Protein AF-A0A6J3EZP1-F1 (afdb_monomer_lite)

Structure (mmCIF, N/CA/C/O backbone):
data_AF-A0A6J3EZP1-F1
#
_entry.id   AF-A0A6J3EZP1-F1
#
loop_
_atom_site.group_PDB
_atom_site.id
_atom_site.type_symbol
_atom_site.label_atom_id
_atom_site.label_alt_id
_atom_site.label_comp_id
_atom_site.label_asym_id
_atom_site.label_entity_id
_atom_site.label_seq_id
_atom_site.pdbx_PDB_ins_code
_atom_site.Cartn_x
_atom_site.Cartn_y
_atom_site.Cartn_z
_atom_site.occupancy
_atom_site.B_iso_or_equiv
_atom_site.auth_seq_id
_atom_site.auth_comp_id
_atom_site.auth_asym_id
_atom_site.auth_atom_id
_atom_site.pdbx_PDB_model_num
ATOM 1 N N . MET A 1 1 ? -5.451 -27.586 7.503 1.00 35.81 1 MET A N 1
ATOM 2 C CA . MET A 1 1 ? -5.671 -27.852 8.937 1.00 35.81 1 MET A CA 1
ATOM 3 C C . MET A 1 1 ? -4.490 -27.278 9.705 1.00 35.81 1 MET A C 1
ATOM 5 O O . MET A 1 1 ? -3.593 -28.011 10.080 1.00 35.81 1 MET A O 1
ATOM 9 N N . TRP A 1 2 ? -4.462 -25.951 9.829 1.00 25.02 2 TRP A N 1
ATOM 10 C CA . TRP A 1 2 ? -3.523 -25.211 10.665 1.00 25.02 2 TRP A CA 1
ATOM 11 C C . TRP A 1 2 ? -4.300 -24.035 11.256 1.00 25.02 2 TRP A C 1
ATOM 13 O O . TRP A 1 2 ? -4.733 -23.139 10.537 1.00 25.02 2 TRP A O 1
ATOM 23 N N . THR A 1 3 ? -4.537 -24.162 12.561 1.00 31.06 3 THR A N 1
ATOM 24 C CA . THR A 1 3 ? -4.605 -23.090 13.558 1.00 31.06 3 THR A CA 1
ATOM 25 C C . THR A 1 3 ? -5.665 -22.006 13.364 1.00 31.06 3 THR A C 1
ATOM 27 O O . THR A 1 3 ? -5.380 -20.871 12.991 1.00 31.06 3 THR A O 1
ATOM 30 N N . THR A 1 4 ? -6.878 -22.335 13.802 1.00 39.88 4 THR A N 1
ATOM 31 C CA . THR A 1 4 ? -7.820 -21.395 14.436 1.00 39.88 4 THR A CA 1
ATOM 32 C C . THR A 1 4 ? -7.265 -20.763 15.728 1.00 39.88 4 THR A C 1
ATOM 34 O O . THR A 1 4 ? -7.877 -19.849 16.268 1.00 39.88 4 THR A O 1
ATOM 37 N N . ASP A 1 5 ? -6.079 -21.184 16.180 1.00 36.97 5 ASP A N 1
ATOM 38 C CA . ASP A 1 5 ? -5.457 -20.800 17.456 1.00 36.97 5 ASP A CA 1
ATOM 39 C C . ASP A 1 5 ? -4.547 -19.557 17.376 1.00 36.97 5 ASP A C 1
ATOM 41 O O . ASP A 1 5 ? -3.872 -19.220 18.341 1.00 36.97 5 ASP A O 1
ATOM 45 N N . ILE A 1 6 ? -4.527 -18.838 16.246 1.00 41.53 6 ILE A N 1
ATOM 46 C CA . ILE A 1 6 ? -3.825 -17.538 16.119 1.00 41.53 6 ILE A CA 1
ATOM 47 C C . ILE A 1 6 ? -4.742 -16.363 16.535 1.00 41.53 6 ILE A C 1
ATOM 49 O O . ILE A 1 6 ? -4.337 -15.203 16.547 1.00 41.53 6 ILE A O 1
ATOM 53 N N . LEU A 1 7 ? -5.998 -16.641 16.905 1.00 37.94 7 LEU A N 1
ATOM 54 C CA . LEU A 1 7 ? -6.969 -15.612 17.292 1.00 37.94 7 LEU A CA 1
ATOM 55 C C . LEU A 1 7 ? -6.803 -15.071 18.718 1.00 37.94 7 LEU A C 1
ATOM 57 O O . LEU A 1 7 ? -7.386 -14.029 19.009 1.00 37.94 7 LEU A O 1
ATOM 61 N N . ASP A 1 8 ? -5.949 -15.676 19.544 1.00 37.97 8 ASP A N 1
ATOM 62 C CA . ASP A 1 8 ? -5.393 -15.015 20.729 1.00 37.97 8 ASP A CA 1
ATOM 63 C C . ASP A 1 8 ? -4.146 -14.227 20.312 1.00 37.97 8 ASP A C 1
ATOM 65 O O . ASP A 1 8 ? -3.002 -14.539 20.647 1.00 37.97 8 ASP A O 1
ATOM 69 N N . PHE A 1 9 ? -4.373 -13.166 19.534 1.00 46.38 9 PHE A N 1
ATOM 70 C CA . PHE A 1 9 ? -3.404 -12.084 19.431 1.00 46.38 9 PHE A CA 1
ATOM 71 C C . PHE A 1 9 ? -3.354 -11.426 20.811 1.00 46.38 9 PHE A C 1
ATOM 73 O O . PHE A 1 9 ? -4.102 -10.497 21.115 1.00 46.38 9 PHE A O 1
ATOM 80 N N . CYS A 1 10 ? -2.523 -11.995 21.680 1.00 39.91 10 CYS A N 1
ATOM 81 C CA . CYS A 1 10 ? -2.243 -11.505 23.013 1.00 39.91 10 CYS A CA 1
ATOM 82 C C . CYS A 1 10 ? -1.532 -10.159 22.837 1.00 39.91 10 CYS A C 1
ATOM 84 O O . CYS A 1 10 ? -0.308 -10.095 22.730 1.00 39.91 10 CYS A O 1
ATOM 86 N N . LEU A 1 11 ? -2.312 -9.081 22.704 1.00 48.72 11 LEU A N 1
ATOM 87 C CA . LEU A 1 11 ? -1.828 -7.717 22.857 1.00 48.72 11 LEU A CA 1
ATOM 88 C C . LEU A 1 11 ? -1.233 -7.652 24.260 1.00 48.72 11 LEU A C 1
ATOM 90 O O . LEU A 1 11 ? -1.944 -7.521 25.255 1.00 48.72 11 LEU A O 1
ATOM 94 N N . SER A 1 12 ? 0.080 -7.825 24.337 1.00 53.62 12 SER A N 1
ATOM 95 C CA . SER A 1 12 ? 0.863 -7.623 25.540 1.00 53.62 12 SER A CA 1
ATOM 96 C C . SER A 1 12 ? 0.636 -6.183 25.994 1.00 53.62 12 SER A C 1
ATOM 98 O O . SER A 1 12 ? 1.216 -5.274 25.416 1.00 53.62 12 SER A O 1
ATOM 100 N N . ALA A 1 13 ? -0.245 -6.003 26.980 1.00 72.00 13 ALA A N 1
ATOM 101 C CA . ALA A 1 13 ? -0.626 -4.737 27.604 1.00 72.00 13 ALA A CA 1
ATOM 102 C C . ALA A 1 13 ? -1.080 -3.624 26.631 1.00 72.00 13 ALA A C 1
ATOM 104 O O . ALA A 1 13 ? -0.290 -2.986 25.940 1.00 72.00 13 ALA A O 1
ATOM 105 N N . VAL A 1 14 ? -2.377 -3.311 26.649 1.00 82.94 14 VAL A N 1
ATOM 106 C CA . VAL A 1 14 ? -2.888 -2.073 26.044 1.00 82.94 14 VAL A CA 1
ATOM 107 C C . VAL A 1 14 ? -2.582 -0.914 26.993 1.00 82.94 14 VAL A C 1
ATOM 109 O O . VAL A 1 14 ? -3.006 -0.933 28.148 1.00 82.94 14 VAL A O 1
ATOM 112 N N . LEU A 1 15 ? -1.851 0.087 26.507 1.00 88.50 15 LEU A N 1
ATOM 113 C CA . LEU A 1 15 ? -1.584 1.334 27.224 1.00 88.50 15 LEU A CA 1
ATOM 114 C C . LEU A 1 15 ? -2.441 2.443 26.611 1.00 88.50 15 LEU A C 1
ATOM 116 O O . LEU A 1 15 ? -2.342 2.715 25.415 1.00 88.50 15 LEU A O 1
ATOM 120 N N . GLY A 1 16 ? -3.307 3.043 27.427 1.00 88.56 16 GLY A N 1
ATOM 121 C CA . GLY A 1 16 ? -4.119 4.195 27.040 1.00 88.56 16 GLY A CA 1
ATOM 122 C C . GLY A 1 16 ? -3.397 5.502 27.353 1.00 88.56 16 GLY A C 1
ATOM 123 O O . GLY A 1 16 ? -2.764 5.614 28.400 1.00 88.56 16 GLY A O 1
ATOM 124 N N . PHE A 1 17 ? -3.526 6.479 26.460 1.00 89.44 17 PHE A N 1
ATOM 125 C CA . PHE A 1 17 ? -2.998 7.834 26.620 1.00 89.44 17 PHE A CA 1
ATOM 126 C C . PHE A 1 17 ? -4.137 8.835 26.456 1.00 89.44 17 PHE A C 1
ATOM 128 O O . PHE A 1 17 ? -5.083 8.569 25.710 1.00 89.44 17 PHE A O 1
ATOM 135 N N . SER A 1 18 ? -4.059 9.969 27.155 1.00 87.56 18 SER A N 1
ATOM 136 C CA . SER A 1 18 ? -5.123 10.983 27.098 1.00 87.56 18 SER A CA 1
ATOM 137 C C . SER A 1 18 ? -4.958 11.925 25.906 1.00 87.56 18 SER A C 1
ATOM 139 O O . SER A 1 18 ? -5.941 12.470 25.411 1.00 87.56 18 SER A O 1
ATOM 141 N N . SER A 1 19 ? -3.722 12.114 25.436 1.00 89.62 19 SER A N 1
ATOM 142 C CA . SER A 1 19 ? -3.399 12.921 24.262 1.00 89.62 19 SER A CA 1
ATOM 143 C C . SER A 1 19 ? -2.367 12.231 23.374 1.00 89.62 19 SER A C 1
ATOM 145 O O . SER A 1 19 ? -1.606 11.360 23.804 1.00 89.62 19 SER A O 1
ATOM 147 N N . GLU A 1 20 ? -2.323 12.649 22.112 1.00 90.81 20 GLU A N 1
ATOM 148 C CA . GLU A 1 20 ? -1.307 12.187 21.166 1.00 90.81 20 GLU A CA 1
ATOM 149 C C . GLU A 1 20 ? 0.103 12.640 21.570 1.00 90.81 20 GLU A C 1
ATOM 151 O O . GLU A 1 20 ? 1.059 11.894 21.383 1.00 90.81 20 GLU A O 1
ATOM 156 N N . GLU A 1 21 ? 0.233 13.826 22.172 1.00 91.62 21 GLU A N 1
ATOM 157 C CA . GLU A 1 21 ? 1.514 14.363 22.646 1.00 91.62 21 GLU A CA 1
ATOM 158 C C . GLU A 1 21 ? 2.115 13.495 23.760 1.00 91.62 21 GLU A C 1
ATOM 160 O O . GLU A 1 21 ? 3.303 13.175 23.724 1.00 91.62 21 GLU A O 1
ATOM 165 N N . GLU A 1 22 ? 1.289 13.043 24.710 1.00 91.12 22 GLU A N 1
ATOM 166 C CA . GLU A 1 22 ? 1.717 12.162 25.803 1.00 91.12 22 GLU A CA 1
ATOM 167 C C . GLU A 1 22 ? 2.245 10.824 25.262 1.00 91.12 22 GLU A C 1
ATOM 169 O O . GLU A 1 22 ? 3.279 10.313 25.703 1.00 91.12 22 GLU A O 1
ATOM 174 N N . PHE A 1 23 ? 1.564 10.282 24.250 1.00 91.25 23 PHE A N 1
ATOM 175 C CA . PHE A 1 23 ? 2.005 9.087 23.542 1.00 91.25 23 PHE A CA 1
ATOM 176 C C . PHE A 1 23 ? 3.332 9.308 22.797 1.00 91.25 23 PHE A C 1
ATOM 178 O O . PHE A 1 23 ? 4.231 8.464 22.852 1.00 91.25 23 PHE A O 1
ATOM 185 N N . GLU A 1 24 ? 3.485 10.441 22.112 1.00 89.81 24 GLU A N 1
ATOM 186 C CA . GLU A 1 24 ? 4.726 10.775 21.411 1.00 89.81 24 GLU A CA 1
ATOM 187 C C . GLU A 1 24 ? 5.904 10.918 22.379 1.00 89.81 24 GLU A C 1
ATOM 189 O O . GLU A 1 24 ? 6.989 10.395 22.114 1.00 89.81 24 GLU A O 1
ATOM 194 N N . ASP A 1 25 ? 5.696 11.560 23.525 1.00 91.25 25 ASP A N 1
ATOM 195 C CA . ASP A 1 25 ? 6.716 11.700 24.563 1.00 91.25 25 ASP A CA 1
ATOM 196 C C . ASP A 1 25 ? 7.075 10.360 25.218 1.00 91.25 25 ASP A C 1
ATOM 198 O O . ASP A 1 25 ? 8.249 10.106 25.515 1.00 91.25 25 ASP A O 1
ATOM 202 N N . TYR A 1 26 ? 6.105 9.454 25.363 1.00 89.44 26 TYR A N 1
ATOM 203 C CA . TYR A 1 26 ? 6.349 8.084 25.809 1.00 89.44 26 TYR A CA 1
ATOM 204 C C . TYR A 1 26 ? 7.228 7.295 24.824 1.00 89.44 26 TYR A C 1
ATOM 206 O O . TYR A 1 26 ? 8.158 6.602 25.251 1.00 89.44 26 TYR A O 1
ATOM 214 N N . ILE A 1 27 ? 6.977 7.416 23.513 1.00 87.88 27 ILE A N 1
ATOM 215 C CA . ILE A 1 27 ? 7.748 6.716 22.470 1.00 87.88 27 ILE A CA 1
ATOM 216 C C . ILE A 1 27 ? 9.148 7.298 22.280 1.00 87.88 27 ILE A C 1
ATOM 218 O O . ILE A 1 27 ? 10.083 6.538 22.019 1.00 87.88 27 ILE A O 1
ATOM 222 N N . LYS A 1 28 ? 9.330 8.618 22.431 1.00 85.75 28 LYS A N 1
ATOM 223 C CA . LYS A 1 28 ? 10.656 9.265 22.334 1.00 85.75 28 LYS A CA 1
ATOM 224 C C . LYS A 1 28 ? 11.671 8.667 23.315 1.00 85.75 28 LYS A C 1
ATOM 226 O O . LYS A 1 28 ? 12.880 8.746 23.086 1.00 85.75 28 LYS A O 1
ATOM 231 N N . GLN A 1 29 ? 11.213 8.030 24.391 1.00 85.12 29 GLN A N 1
ATOM 232 C CA . GLN A 1 29 ? 12.072 7.249 25.272 1.00 85.12 29 GLN A CA 1
ATOM 233 C C . GLN A 1 29 ? 12.540 5.980 24.539 1.00 85.12 29 GLN A C 1
ATOM 235 O O . GLN A 1 29 ? 11.788 5.024 24.385 1.00 85.12 29 GLN A O 1
ATOM 240 N N . LYS A 1 30 ? 13.815 5.950 24.124 1.00 64.88 30 LYS A N 1
ATOM 241 C CA . LYS A 1 30 ? 14.435 4.922 23.254 1.00 64.88 30 LYS A CA 1
ATOM 242 C C . LYS A 1 30 ? 14.171 3.453 23.637 1.00 64.88 30 LYS A C 1
ATOM 244 O O . LYS A 1 30 ? 14.259 2.580 22.787 1.00 64.88 30 LYS A O 1
ATOM 249 N N . LYS A 1 31 ? 13.865 3.159 24.904 1.00 76.25 31 LYS A N 1
ATOM 250 C CA . LYS A 1 31 ? 13.528 1.798 25.363 1.00 76.25 31 LYS A CA 1
ATOM 251 C C . LYS A 1 31 ? 12.107 1.359 24.989 1.00 76.25 31 LYS A C 1
ATOM 253 O O . LYS A 1 31 ? 11.851 0.165 24.904 1.00 76.25 31 LYS A O 1
ATOM 258 N N . ASN A 1 32 ? 11.189 2.302 24.800 1.00 78.00 32 ASN A N 1
ATOM 259 C CA . ASN A 1 32 ? 9.767 2.018 24.617 1.00 78.00 32 ASN A CA 1
ATOM 260 C C . ASN A 1 32 ? 9.392 1.882 23.139 1.00 78.00 32 ASN A C 1
ATOM 262 O O . ASN A 1 32 ? 8.484 1.121 22.812 1.00 78.00 32 ASN A O 1
ATOM 266 N N . SER A 1 33 ? 10.108 2.562 22.239 1.00 73.56 33 SER A N 1
ATOM 267 C CA . SER A 1 33 ? 9.836 2.524 20.796 1.00 73.56 33 SER A CA 1
ATOM 268 C C . SER A 1 33 ? 9.915 1.111 20.207 1.00 73.56 33 SER A C 1
ATOM 270 O O . SER A 1 33 ? 9.117 0.758 19.343 1.00 73.56 33 SER A O 1
ATOM 272 N N . GLU A 1 34 ? 10.833 0.276 20.697 1.00 77.25 34 GLU A N 1
ATOM 273 C CA . GLU A 1 34 ? 10.984 -1.112 20.238 1.00 77.25 34 GLU A CA 1
ATOM 274 C C . GLU A 1 34 ? 9.825 -2.014 20.694 1.00 77.25 34 GLU A C 1
ATOM 276 O O . GLU A 1 34 ? 9.454 -2.954 19.986 1.00 77.25 34 GLU A O 1
ATOM 281 N N . ASN A 1 35 ? 9.197 -1.694 21.827 1.00 81.94 35 ASN A N 1
ATOM 282 C CA . ASN A 1 35 ? 8.138 -2.506 22.431 1.00 81.94 35 ASN A CA 1
ATOM 283 C C . ASN A 1 35 ? 6.744 -2.167 21.894 1.00 81.94 35 ASN A C 1
ATOM 285 O O . ASN A 1 35 ? 5.862 -3.023 21.890 1.00 81.94 35 ASN A O 1
ATOM 289 N N . VAL A 1 36 ? 6.531 -0.945 21.402 1.00 86.56 36 VAL A N 1
ATOM 290 C CA . VAL A 1 36 ? 5.244 -0.549 20.821 1.00 86.56 36 VAL A CA 1
ATOM 291 C C . VAL A 1 36 ? 5.117 -1.114 19.404 1.00 86.56 36 VAL A C 1
ATOM 293 O O . VAL A 1 36 ? 6.006 -0.948 18.568 1.00 86.56 36 VAL A O 1
ATOM 296 N N . LEU A 1 37 ? 4.015 -1.814 19.123 1.00 86.88 37 LEU A N 1
ATOM 297 C CA . LEU A 1 37 ? 3.694 -2.304 17.777 1.00 86.88 37 LEU A CA 1
ATOM 298 C C . LEU A 1 37 ? 3.069 -1.193 16.925 1.00 86.88 37 LEU A C 1
ATOM 300 O O . LEU A 1 37 ? 3.588 -0.848 15.866 1.00 86.88 37 LEU A O 1
ATOM 304 N N . ALA A 1 38 ? 1.957 -0.643 17.406 1.00 90.56 38 ALA A N 1
ATOM 305 C CA . ALA A 1 38 ? 1.195 0.399 16.741 1.00 90.56 38 ALA A CA 1
ATOM 306 C C . ALA A 1 38 ? 0.409 1.216 17.770 1.00 90.56 38 ALA A C 1
ATOM 308 O O . ALA A 1 38 ? 0.012 0.694 18.811 1.00 90.56 38 ALA A O 1
ATOM 309 N N . ALA A 1 39 ? 0.150 2.477 17.444 1.00 92.38 39 ALA A N 1
ATOM 310 C CA . ALA A 1 39 ? -0.841 3.309 18.106 1.00 92.38 39 ALA A CA 1
ATOM 311 C C . ALA A 1 39 ? -2.151 3.282 17.325 1.00 92.38 39 ALA A C 1
ATOM 313 O O . ALA A 1 39 ? -2.161 3.354 16.093 1.00 92.38 39 ALA A O 1
ATOM 314 N N . ILE A 1 40 ? -3.252 3.244 18.064 1.00 94.56 40 ILE A N 1
ATOM 315 C CA . ILE A 1 40 ? -4.602 3.399 17.537 1.00 94.56 40 ILE A CA 1
ATOM 316 C C . ILE A 1 40 ? -5.099 4.746 18.037 1.00 94.56 40 ILE A C 1
ATOM 318 O O . ILE A 1 40 ? -5.177 4.951 19.246 1.00 94.56 40 ILE A O 1
ATOM 322 N N . VAL A 1 41 ? -5.423 5.652 17.119 1.00 93.69 41 VAL A N 1
ATOM 323 C CA . VAL A 1 41 ? -5.952 6.967 17.479 1.00 93.69 41 VAL A CA 1
ATOM 324 C C . VAL A 1 41 ? -7.350 7.117 16.912 1.00 93.69 41 VAL A C 1
ATOM 326 O O . VAL A 1 41 ? -7.575 6.916 15.715 1.00 93.69 41 VAL A O 1
ATOM 329 N N . PHE A 1 42 ? -8.292 7.455 17.784 1.00 93.00 42 PHE A N 1
ATOM 330 C CA . PHE A 1 42 ? -9.671 7.733 17.419 1.00 93.00 42 PHE A CA 1
ATOM 331 C C . PHE A 1 42 ? -9.827 9.233 17.185 1.00 93.00 42 PHE A C 1
ATOM 333 O O . PHE A 1 42 ? -9.546 10.033 18.070 1.00 93.00 42 PHE A O 1
ATOM 340 N N . ASP A 1 43 ? -10.279 9.605 15.990 1.00 92.06 43 ASP A N 1
ATOM 341 C CA . ASP A 1 43 ? -10.561 10.992 15.620 1.00 92.06 43 ASP A CA 1
ATOM 342 C C . ASP A 1 43 ? -11.972 11.349 16.104 1.00 92.06 43 ASP A C 1
ATOM 344 O O . ASP A 1 43 ? -12.954 11.290 15.353 1.00 92.06 43 ASP A O 1
ATOM 348 N N . HIS A 1 44 ? -12.079 11.579 17.414 1.00 87.88 44 HIS A N 1
ATOM 349 C CA . HIS A 1 44 ? -13.321 11.937 18.082 1.00 87.88 44 HIS A CA 1
ATOM 350 C C . HIS A 1 44 ? -13.068 12.699 19.389 1.00 87.88 44 HIS A C 1
ATOM 352 O O . HIS A 1 44 ? -12.209 12.319 20.184 1.00 87.88 44 HIS A O 1
ATOM 358 N N . ASP A 1 45 ? -13.879 13.727 19.638 1.00 85.44 45 ASP A N 1
ATOM 359 C CA . ASP A 1 45 ? -13.813 14.540 20.852 1.00 85.44 45 ASP A CA 1
ATOM 360 C C . ASP A 1 45 ? -14.569 13.862 22.006 1.00 85.44 45 ASP A C 1
ATOM 362 O O . ASP A 1 45 ? -15.752 14.130 22.243 1.00 85.44 45 ASP A O 1
ATOM 366 N N . PHE A 1 46 ? -13.885 12.987 22.744 1.00 85.38 46 PHE A N 1
ATOM 367 C CA . PHE A 1 46 ? -14.411 12.427 23.991 1.00 85.38 46 PHE A CA 1
ATOM 368 C C . PHE A 1 46 ? -14.313 13.469 25.113 1.00 85.38 46 PHE A C 1
ATOM 370 O O . PHE A 1 46 ? -13.235 13.990 25.399 1.00 85.38 46 PHE A O 1
ATOM 377 N N . LYS A 1 47 ? -15.431 13.778 25.775 1.00 85.12 47 LYS A N 1
ATOM 378 C CA . LYS A 1 47 ? -15.468 14.698 26.926 1.00 85.12 47 LYS A CA 1
ATOM 379 C C . LYS A 1 47 ? -15.254 13.958 28.237 1.00 85.12 47 LYS A C 1
ATOM 381 O O . LYS A 1 47 ? -14.667 14.511 29.162 1.00 85.12 47 LYS A O 1
ATOM 386 N N . ASN A 1 48 ? -15.737 12.723 28.312 1.00 83.00 48 ASN A N 1
ATOM 387 C CA . ASN A 1 48 ? -15.578 11.839 29.455 1.00 83.00 48 ASN A CA 1
ATOM 388 C C . ASN A 1 48 ? -15.063 10.471 29.009 1.00 83.00 48 ASN A C 1
ATOM 390 O O . ASN A 1 48 ? -15.361 9.999 27.916 1.00 83.00 48 ASN A O 1
ATOM 394 N N . SER A 1 49 ? -14.383 9.767 29.915 1.00 79.75 49 SER A N 1
ATOM 395 C CA . SER A 1 49 ? -13.892 8.402 29.674 1.00 79.75 49 SER A CA 1
ATOM 396 C C . SER A 1 49 ? -15.004 7.375 29.416 1.00 79.75 49 SER A C 1
ATOM 398 O O . SER A 1 49 ? -14.724 6.292 28.918 1.00 79.75 49 SER A O 1
ATOM 400 N N . ASN A 1 50 ? -16.252 7.705 29.761 1.00 81.94 50 ASN A N 1
ATOM 401 C CA . ASN A 1 50 ? -17.419 6.836 29.584 1.00 81.94 50 ASN A CA 1
ATOM 402 C C . ASN A 1 50 ? -18.238 7.178 28.330 1.00 81.94 50 ASN A C 1
ATOM 404 O O . ASN A 1 50 ? -19.313 6.607 28.136 1.00 81.94 50 ASN A O 1
ATOM 408 N N . ASP A 1 51 ? -17.782 8.130 27.514 1.00 85.69 51 ASP A N 1
ATOM 409 C CA . ASP A 1 51 ? -18.499 8.514 26.304 1.00 85.69 51 ASP A CA 1
ATOM 410 C C . ASP A 1 51 ? -18.480 7.350 25.293 1.00 85.69 51 ASP A C 1
ATOM 412 O O . ASP A 1 51 ? -17.432 6.735 25.067 1.00 85.69 51 ASP A O 1
ATOM 416 N N . PRO A 1 52 ? -19.632 7.000 24.692 1.00 88.94 52 PRO A N 1
ATOM 417 C CA . PRO A 1 52 ? -19.703 5.883 23.767 1.00 88.94 52 PRO A CA 1
ATOM 418 C C . PRO A 1 52 ? -19.001 6.208 22.449 1.00 88.94 52 PRO A C 1
ATOM 420 O O . PRO A 1 52 ? -18.969 7.355 22.000 1.00 88.94 52 PRO A O 1
ATOM 423 N N . LEU A 1 53 ? -18.505 5.169 21.779 1.00 90.25 53 LEU A N 1
ATOM 424 C CA . LEU A 1 53 ? -17.947 5.313 20.437 1.00 90.25 53 LEU A CA 1
ATOM 425 C C . LEU A 1 53 ? -19.053 5.776 19.459 1.00 90.25 53 LEU A C 1
ATOM 427 O O . LEU A 1 53 ? -20.167 5.240 19.506 1.00 90.25 53 LEU A O 1
ATOM 431 N N . PRO A 1 54 ? -18.796 6.749 18.565 1.00 91.81 54 PRO A N 1
ATOM 432 C CA . PRO A 1 54 ? -19.783 7.171 17.573 1.00 91.81 54 PRO A CA 1
ATOM 433 C C . PRO A 1 54 ? -20.093 6.046 16.577 1.00 91.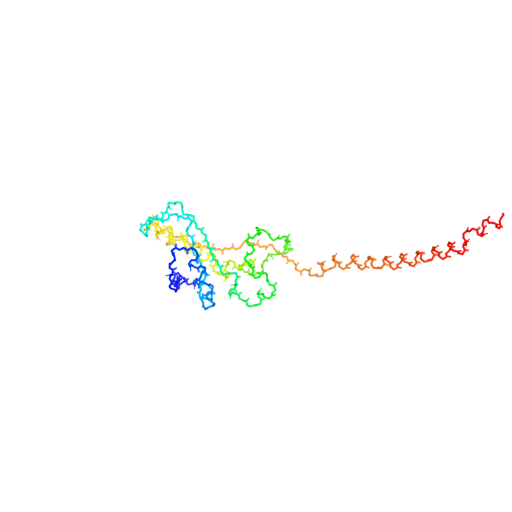81 54 PRO A C 1
ATOM 435 O O . PRO A 1 54 ? -19.210 5.285 16.202 1.00 91.81 54 PRO A O 1
ATOM 438 N N . LEU A 1 55 ? -21.327 5.998 16.055 1.00 89.50 55 LEU A N 1
ATOM 439 C CA . LEU A 1 55 ? -21.733 4.997 15.048 1.00 89.50 55 LEU A CA 1
ATOM 440 C C . LEU A 1 55 ? -20.830 4.987 13.804 1.00 89.50 55 LEU A C 1
ATOM 442 O O . LEU A 1 55 ? -20.595 3.942 13.204 1.00 89.50 55 LEU A O 1
ATOM 446 N N . LYS A 1 56 ? -20.332 6.161 13.402 1.00 92.12 56 LYS A N 1
ATOM 447 C CA . LYS A 1 56 ? -19.316 6.298 12.360 1.00 92.12 56 LYS A CA 1
ATOM 448 C C . LYS A 1 56 ? -17.974 6.572 13.027 1.00 92.12 56 LYS A C 1
ATOM 450 O O . LYS A 1 56 ? -17.648 7.721 13.316 1.00 92.12 56 LYS A O 1
ATOM 455 N N . VAL A 1 57 ? -17.208 5.512 13.244 1.00 93.19 57 VAL A N 1
ATOM 456 C CA . VAL A 1 57 ? -15.875 5.594 13.845 1.00 93.19 57 VAL A CA 1
ATOM 457 C C . VAL A 1 57 ? -14.868 6.035 12.793 1.00 93.19 57 VAL A C 1
ATOM 459 O O . VAL A 1 57 ? -14.729 5.397 11.749 1.00 93.19 57 VAL A O 1
ATOM 462 N N . LYS A 1 58 ? -14.146 7.119 13.072 1.00 95.44 58 LYS A N 1
ATOM 463 C CA . LYS A 1 58 ? -12.964 7.516 12.312 1.00 95.44 58 LYS A CA 1
ATOM 464 C C . LYS A 1 58 ? -11.745 7.249 13.184 1.00 95.44 58 LYS A C 1
ATOM 466 O O . LYS A 1 58 ? -11.669 7.729 14.309 1.00 95.44 58 LYS A O 1
ATOM 471 N N . TYR A 1 59 ? -10.820 6.450 12.677 1.00 95.00 59 TYR A N 1
ATOM 472 C CA . TYR A 1 59 ? -9.571 6.146 13.356 1.00 95.00 59 TYR A CA 1
ATOM 473 C C . TYR A 1 59 ? -8.425 6.181 12.356 1.00 95.00 59 TYR A C 1
ATOM 475 O O . TYR A 1 59 ? -8.627 6.089 11.142 1.00 95.00 59 TYR A O 1
ATOM 483 N N . TYR A 1 60 ? -7.214 6.287 12.874 1.00 94.50 60 TYR A N 1
ATOM 484 C CA . TYR A 1 60 ? -6.008 6.100 12.092 1.00 94.50 60 TYR A CA 1
ATOM 485 C C . TYR A 1 60 ? -4.976 5.321 12.909 1.00 94.50 60 TYR A C 1
ATOM 487 O O . TYR A 1 60 ? -4.943 5.374 14.139 1.00 94.50 60 TYR A O 1
ATOM 495 N N . LEU A 1 61 ? -4.157 4.540 12.207 1.00 93.38 61 LEU A N 1
ATOM 496 C CA . LEU A 1 61 ? -3.139 3.689 12.810 1.00 93.38 61 LEU A CA 1
ATOM 497 C C . LEU A 1 61 ? -1.767 4.331 12.623 1.00 93.38 61 LEU A C 1
ATOM 499 O O . LEU A 1 61 ? -1.377 4.646 11.498 1.00 93.38 61 LEU A O 1
ATOM 503 N N . ARG A 1 62 ? -1.024 4.499 13.717 1.00 90.75 62 ARG A N 1
ATOM 504 C CA . ARG A 1 62 ? 0.354 4.999 13.698 1.00 90.75 62 ARG A CA 1
ATOM 505 C C . ARG A 1 62 ? 1.312 3.848 13.962 1.00 90.75 62 ARG A C 1
ATOM 507 O O . ARG A 1 62 ? 1.331 3.292 15.053 1.00 90.75 62 ARG A O 1
ATOM 514 N N . PHE A 1 63 ? 2.112 3.501 12.965 1.00 88.69 63 PHE A N 1
ATOM 515 C CA . PHE A 1 63 ? 3.160 2.493 13.091 1.00 88.69 63 PHE A CA 1
ATOM 516 C C . PHE A 1 63 ? 4.532 3.154 13.208 1.00 88.69 63 PHE A C 1
ATOM 518 O O . PHE A 1 63 ? 4.732 4.272 12.728 1.00 88.69 63 PHE A O 1
ATOM 525 N N . SER A 1 64 ? 5.483 2.445 13.820 1.00 84.56 64 SER A N 1
ATOM 526 C CA . SER A 1 64 ? 6.887 2.862 13.813 1.00 84.56 64 SER A CA 1
ATOM 527 C C . SER A 1 64 ? 7.384 3.002 12.377 1.00 84.56 64 SER A C 1
ATOM 529 O O . SER A 1 64 ? 7.072 2.166 11.529 1.00 84.56 64 SER A O 1
ATOM 531 N N . ASN A 1 65 ? 8.165 4.045 12.090 1.00 79.69 65 ASN A N 1
ATOM 532 C CA . ASN A 1 65 ? 8.807 4.176 10.783 1.00 79.69 65 ASN A CA 1
ATOM 533 C C . ASN A 1 65 ? 9.886 3.103 10.574 1.00 79.69 65 ASN A C 1
ATOM 535 O O . ASN A 1 65 ? 10.116 2.698 9.439 1.00 79.69 65 ASN A O 1
ATOM 539 N N . ASP A 1 66 ? 10.508 2.630 11.654 1.00 75.25 66 ASP A N 1
ATOM 540 C CA . ASP A 1 66 ? 11.486 1.551 11.588 1.00 75.25 66 ASP A CA 1
ATOM 541 C C . ASP A 1 66 ? 10.766 0.205 11.540 1.00 75.25 66 ASP A C 1
ATOM 543 O O . ASP A 1 66 ? 10.098 -0.205 12.496 1.00 75.25 66 ASP A O 1
ATOM 547 N N . LYS A 1 67 ? 10.901 -0.463 10.395 1.00 72.94 67 LYS A N 1
ATOM 548 C CA . LYS A 1 67 ? 10.323 -1.779 10.126 1.00 72.94 67 LYS A CA 1
ATOM 549 C C . LYS A 1 67 ? 11.037 -2.846 10.944 1.00 72.94 67 LYS A C 1
ATOM 551 O O . LYS A 1 67 ? 12.271 -2.912 10.956 1.00 72.94 67 LYS A O 1
ATOM 556 N N . LYS A 1 68 ? 10.250 -3.684 11.619 1.00 70.75 68 LYS A N 1
ATOM 557 C CA . LYS A 1 68 ? 10.753 -4.758 12.484 1.00 70.75 68 LYS A CA 1
ATOM 558 C C . LYS A 1 68 ? 11.042 -6.028 11.687 1.00 70.75 68 LYS A C 1
ATOM 560 O O . LYS A 1 68 ? 11.844 -6.846 12.138 1.00 70.75 68 LYS A O 1
ATOM 565 N N . SER A 1 69 ? 10.431 -6.205 10.510 1.00 63.22 69 SER A N 1
ATOM 566 C CA . SER A 1 69 ? 10.712 -7.359 9.658 1.00 63.22 69 SER A CA 1
ATOM 567 C C . SER A 1 69 ? 11.959 -7.124 8.791 1.00 63.22 69 SER A C 1
ATOM 569 O O . SER A 1 69 ? 12.067 -6.155 8.048 1.00 63.22 69 SER A O 1
ATOM 571 N N . ASN A 1 70 ? 12.914 -8.051 8.921 1.00 55.34 70 ASN A N 1
ATOM 572 C CA . ASN A 1 70 ? 14.108 -8.261 8.094 1.00 55.34 70 ASN A CA 1
ATOM 573 C C . ASN A 1 70 ? 15.103 -7.086 7.947 1.00 55.34 70 ASN A C 1
ATOM 575 O O . ASN A 1 70 ? 14.946 -6.170 7.146 1.00 55.34 70 ASN A O 1
ATOM 579 N N . MET A 1 71 ? 16.260 -7.229 8.605 1.00 50.53 71 MET A N 1
ATOM 580 C CA . MET A 1 71 ? 17.417 -6.321 8.514 1.00 50.53 71 MET A CA 1
ATOM 581 C C . MET A 1 71 ? 17.914 -6.071 7.075 1.00 50.53 71 MET A C 1
ATOM 583 O O . MET A 1 71 ? 18.405 -4.986 6.783 1.00 50.53 71 MET A O 1
ATOM 587 N N . LEU A 1 72 ? 17.784 -7.047 6.167 1.00 51.72 72 LEU A N 1
ATOM 588 C CA . LEU A 1 72 ? 18.246 -6.923 4.776 1.00 51.72 72 LEU A CA 1
ATOM 589 C C . LEU A 1 72 ? 17.358 -5.998 3.927 1.00 51.72 72 LEU A C 1
ATOM 591 O O . LEU A 1 72 ? 17.880 -5.248 3.101 1.00 51.72 72 LEU A O 1
ATOM 595 N N . ASP A 1 73 ? 16.045 -5.988 4.172 1.00 53.97 73 ASP A N 1
ATOM 596 C CA . ASP A 1 73 ? 15.110 -5.075 3.498 1.00 53.97 73 ASP A CA 1
ATOM 597 C C . ASP A 1 73 ? 15.315 -3.626 3.953 1.00 53.97 73 ASP A C 1
ATOM 599 O O . ASP A 1 73 ? 15.085 -2.700 3.181 1.00 53.97 73 ASP A O 1
ATOM 603 N N . ASN A 1 74 ? 15.833 -3.413 5.165 1.00 50.16 74 ASN A N 1
ATOM 604 C CA . ASN A 1 74 ? 16.184 -2.081 5.659 1.00 50.16 74 ASN A CA 1
ATOM 605 C C . ASN A 1 74 ? 17.434 -1.488 4.978 1.00 50.16 74 ASN A C 1
ATOM 607 O O . ASN A 1 74 ? 17.595 -0.269 4.972 1.00 50.16 74 ASN A O 1
ATOM 611 N N . ILE A 1 75 ? 18.309 -2.319 4.394 1.00 48.59 75 ILE A N 1
ATOM 612 C CA . ILE A 1 75 ? 19.556 -1.871 3.743 1.00 48.59 75 ILE A CA 1
ATOM 613 C C . ILE A 1 75 ? 19.308 -1.434 2.292 1.00 48.59 75 ILE A C 1
ATOM 615 O O . ILE A 1 75 ? 19.881 -0.443 1.841 1.00 48.59 75 ILE A O 1
ATOM 619 N N . TYR A 1 76 ? 18.456 -2.157 1.558 1.00 49.16 76 TYR A N 1
ATOM 620 C CA . TYR A 1 76 ? 18.189 -1.898 0.134 1.00 49.16 76 TYR A CA 1
ATOM 621 C C . TYR A 1 76 ? 16.795 -1.317 -0.137 1.00 49.16 76 TYR A C 1
ATOM 623 O O . TYR A 1 76 ? 16.555 -0.735 -1.197 1.00 49.16 76 TYR A O 1
ATOM 631 N N . GLY A 1 77 ? 15.863 -1.470 0.803 1.00 54.75 77 GLY A N 1
ATOM 632 C CA . GLY A 1 77 ? 14.502 -0.962 0.716 1.00 54.75 77 GLY A CA 1
ATOM 633 C C . GLY A 1 77 ? 14.359 0.424 1.338 1.00 54.75 77 GLY A C 1
ATOM 634 O O . GLY A 1 77 ? 15.070 0.817 2.260 1.00 54.75 77 GLY A O 1
ATOM 635 N N . LYS A 1 78 ? 13.382 1.195 0.848 1.00 56.66 78 LYS A N 1
ATOM 636 C CA . LYS A 1 78 ? 12.957 2.417 1.540 1.00 56.66 78 LYS A CA 1
ATOM 637 C C . LYS A 1 78 ? 12.398 2.009 2.909 1.00 56.66 78 LYS A C 1
ATOM 639 O O . LYS A 1 78 ? 11.337 1.385 2.978 1.00 56.66 78 LYS A O 1
ATOM 644 N N . SER A 1 79 ? 13.104 2.381 3.977 1.00 61.75 79 SER A N 1
ATOM 645 C CA . SER A 1 79 ? 12.705 2.140 5.375 1.00 61.75 79 SER A CA 1
ATOM 646 C C . SER A 1 79 ? 11.285 2.658 5.679 1.00 61.75 79 SER A C 1
ATOM 648 O O . SER A 1 79 ? 10.557 2.060 6.454 1.00 61.75 79 SER A O 1
ATOM 650 N N . SER A 1 80 ? 10.806 3.678 4.960 1.00 75.38 80 SER A N 1
ATOM 651 C CA . SER A 1 80 ? 9.497 4.294 5.213 1.00 75.38 80 SER A CA 1
ATOM 652 C C . SER A 1 80 ? 8.277 3.534 4.648 1.00 75.38 80 SER A C 1
ATOM 654 O O . SER A 1 80 ? 8.379 2.705 3.736 1.00 75.38 80 SER A O 1
ATOM 656 N N . TRP A 1 81 ? 7.092 3.882 5.162 1.00 82.94 81 TRP A N 1
ATOM 657 C CA . TRP A 1 81 ? 5.770 3.382 4.755 1.00 82.94 81 TRP A CA 1
ATOM 658 C C . TRP A 1 81 ? 5.272 3.906 3.400 1.00 82.94 81 TRP A C 1
ATOM 660 O O . TRP A 1 81 ? 4.297 3.384 2.869 1.00 82.94 81 TRP A O 1
ATOM 670 N N . LEU A 1 82 ? 5.940 4.910 2.816 1.00 82.00 82 LEU A N 1
ATOM 671 C CA . LEU A 1 82 ? 5.619 5.478 1.494 1.00 82.00 82 LEU A CA 1
ATOM 672 C C . LEU A 1 82 ? 4.182 6.009 1.356 1.00 82.00 82 LEU A C 1
ATOM 674 O O . LEU A 1 82 ? 3.647 6.049 0.252 1.00 82.00 82 LEU A O 1
ATOM 678 N N . THR A 1 83 ? 3.589 6.493 2.447 1.00 87.12 83 THR A N 1
ATOM 679 C CA . THR A 1 83 ? 2.218 7.037 2.487 1.00 87.12 83 THR A CA 1
ATOM 680 C C . THR A 1 83 ? 1.999 8.248 1.577 1.00 87.12 83 THR A C 1
ATOM 682 O O . THR A 1 83 ? 0.865 8.555 1.226 1.00 87.12 83 THR A O 1
ATOM 685 N N . ASN A 1 84 ? 3.076 8.901 1.134 1.00 88.88 84 ASN A N 1
ATOM 686 C CA . ASN A 1 84 ? 3.026 10.005 0.173 1.00 88.88 84 ASN A CA 1
ATOM 687 C C . ASN A 1 84 ? 2.651 9.557 -1.252 1.00 88.88 84 ASN A C 1
ATOM 689 O O . ASN A 1 84 ? 2.321 10.399 -2.085 1.00 88.88 84 ASN A O 1
ATOM 693 N N . PHE A 1 85 ? 2.733 8.258 -1.562 1.00 84.25 85 PHE A N 1
ATOM 694 C CA . PHE A 1 85 ? 2.498 7.726 -2.902 1.00 84.25 85 PHE A CA 1
ATOM 695 C C . PHE A 1 85 ? 1.451 6.611 -2.881 1.00 84.25 85 PHE A C 1
ATOM 697 O O . PHE A 1 85 ? 1.624 5.598 -2.209 1.00 84.25 85 PHE A O 1
ATOM 704 N N . LEU A 1 86 ? 0.403 6.747 -3.698 1.00 86.44 86 LEU A N 1
ATOM 705 C CA . LEU A 1 86 ? -0.572 5.669 -3.919 1.00 86.44 86 LEU A CA 1
ATOM 706 C C . LEU A 1 86 ? -0.001 4.548 -4.803 1.00 86.44 86 LEU A C 1
ATOM 708 O O . LEU A 1 86 ? -0.314 3.373 -4.620 1.00 86.44 86 LEU A O 1
ATOM 712 N N . PHE A 1 87 ? 0.870 4.910 -5.747 1.00 82.56 87 PHE A N 1
ATOM 713 C CA . PHE A 1 87 ? 1.508 3.996 -6.691 1.00 82.56 87 PHE A CA 1
ATOM 714 C C . PHE A 1 87 ? 3.009 4.284 -6.777 1.00 82.56 87 PHE A C 1
ATOM 716 O O . PHE A 1 87 ? 3.422 5.432 -6.586 1.00 82.56 87 PHE A O 1
ATOM 723 N N . PRO A 1 88 ? 3.849 3.273 -7.063 1.00 80.38 88 PRO A N 1
ATOM 724 C CA . PRO A 1 88 ? 5.267 3.513 -7.292 1.00 80.38 88 PRO A CA 1
ATOM 725 C C . PRO A 1 88 ? 5.45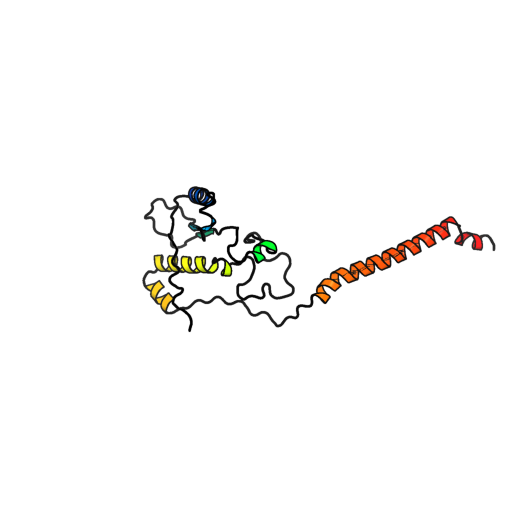3 4.429 -8.509 1.00 80.38 88 PRO A C 1
ATOM 727 O O . PRO A 1 88 ? 4.808 4.233 -9.536 1.00 80.38 88 PRO A O 1
ATOM 730 N N . SER A 1 89 ? 6.355 5.410 -8.406 1.00 81.06 89 SER A N 1
ATOM 731 C CA . SER A 1 89 ? 6.626 6.363 -9.495 1.00 81.06 89 SER A CA 1
ATOM 732 C C . SER A 1 89 ? 7.150 5.689 -10.763 1.00 81.06 89 SER A C 1
ATOM 734 O O . SER A 1 89 ? 6.918 6.181 -11.861 1.00 81.06 89 SER A O 1
ATOM 736 N N . VAL A 1 90 ? 7.851 4.563 -10.608 1.00 80.06 90 VAL A N 1
ATOM 737 C CA . VAL A 1 90 ? 8.284 3.707 -11.713 1.00 80.06 90 VAL A CA 1
ATOM 738 C C . VAL A 1 90 ? 7.640 2.336 -11.506 1.00 80.06 90 VAL A C 1
ATOM 740 O O . VAL A 1 90 ? 7.926 1.691 -10.491 1.00 80.06 90 VAL A O 1
ATOM 743 N N . PRO A 1 91 ? 6.744 1.890 -12.403 1.00 79.94 91 PRO A N 1
ATOM 744 C CA . PRO A 1 91 ? 6.158 0.563 -12.300 1.00 79.94 91 PRO A CA 1
ATOM 745 C C . PRO A 1 91 ? 7.227 -0.512 -12.532 1.00 79.94 91 PRO A C 1
ATOM 747 O O . PRO A 1 91 ? 8.132 -0.345 -13.350 1.00 79.94 91 PRO A O 1
ATOM 750 N N . SER A 1 92 ? 7.114 -1.631 -11.814 1.00 77.75 92 SER A N 1
ATOM 751 C CA . SER A 1 92 ? 7.932 -2.814 -12.096 1.00 77.75 92 SER A CA 1
ATOM 752 C C . SER A 1 92 ? 7.499 -3.427 -13.427 1.00 77.75 92 SER A C 1
ATOM 754 O O . SER A 1 92 ? 6.307 -3.479 -13.727 1.00 77.75 92 SER A O 1
ATOM 756 N N . VAL A 1 93 ? 8.463 -3.921 -14.205 1.00 80.94 93 VAL A N 1
ATOM 757 C CA . VAL A 1 93 ? 8.198 -4.654 -15.457 1.00 80.94 93 VAL A CA 1
ATOM 758 C C . VAL A 1 93 ? 7.534 -6.012 -15.175 1.00 80.94 93 VAL A C 1
ATOM 760 O O . VAL A 1 93 ? 6.841 -6.551 -16.029 1.00 80.94 93 VAL A O 1
ATOM 763 N N . GLY A 1 94 ? 7.708 -6.546 -13.961 1.00 85.38 94 GLY A N 1
ATOM 764 C CA . GLY A 1 94 ? 7.106 -7.799 -13.509 1.00 85.38 94 GLY A CA 1
ATOM 765 C C . GLY A 1 94 ? 6.198 -7.622 -12.286 1.00 85.38 94 GLY A C 1
ATOM 766 O O . GLY A 1 94 ? 5.794 -6.501 -11.954 1.00 85.38 94 GLY A O 1
ATOM 767 N N . PRO A 1 95 ? 5.882 -8.713 -11.563 1.00 86.62 95 PRO A N 1
ATOM 768 C CA . PRO A 1 95 ? 5.111 -8.615 -10.331 1.00 86.62 95 PRO A CA 1
ATOM 769 C C . PRO A 1 95 ? 5.832 -7.705 -9.330 1.00 86.62 95 PRO A C 1
ATOM 771 O O . PRO A 1 95 ? 7.054 -7.747 -9.193 1.00 86.62 95 PRO A O 1
ATOM 774 N N . ARG A 1 96 ? 5.064 -6.884 -8.602 1.00 80.88 96 ARG A N 1
ATOM 775 C CA . ARG A 1 96 ? 5.610 -5.923 -7.625 1.00 80.88 96 ARG A CA 1
ATOM 776 C C . ARG A 1 96 ? 6.474 -6.586 -6.551 1.00 80.88 96 ARG A C 1
ATOM 778 O O . ARG A 1 96 ? 7.466 -6.009 -6.130 1.00 80.88 96 ARG A O 1
ATOM 785 N N . ASN A 1 97 ? 6.063 -7.768 -6.107 1.00 82.06 97 ASN A N 1
ATOM 786 C CA . ASN A 1 97 ? 6.829 -8.602 -5.197 1.00 82.06 97 ASN A CA 1
ATOM 787 C C . ASN A 1 97 ? 6.679 -10.065 -5.592 1.00 82.06 97 ASN A C 1
ATOM 789 O O . ASN A 1 97 ? 5.586 -10.465 -6.018 1.00 82.06 97 ASN A O 1
ATOM 793 N N . LYS A 1 98 ? 7.749 -10.841 -5.411 1.00 78.81 98 LYS A N 1
ATOM 794 C CA . LYS A 1 98 ? 7.741 -12.290 -5.631 1.00 78.81 98 LYS A CA 1
ATOM 795 C C . LYS A 1 98 ? 7.022 -13.028 -4.502 1.00 78.81 98 LYS A C 1
ATOM 797 O O . LYS A 1 98 ? 6.297 -13.970 -4.788 1.00 78.81 98 LYS A O 1
ATOM 802 N N . ASP A 1 99 ? 7.174 -12.568 -3.261 1.00 79.69 99 ASP A N 1
ATOM 803 C CA . ASP A 1 99 ? 6.569 -13.225 -2.098 1.00 79.69 99 ASP A CA 1
ATOM 804 C C . ASP A 1 99 ? 5.104 -12.840 -1.914 1.00 79.69 99 ASP A C 1
ATOM 806 O O . ASP A 1 99 ? 4.679 -11.722 -2.238 1.00 79.69 99 ASP A O 1
ATOM 810 N N . ASP A 1 100 ? 4.349 -13.730 -1.281 1.00 81.06 100 ASP A N 1
ATOM 811 C CA . ASP A 1 100 ? 2.909 -13.583 -1.051 1.00 81.06 100 ASP A CA 1
ATOM 812 C C . ASP A 1 100 ? 2.551 -12.407 -0.128 1.00 81.06 100 ASP A C 1
ATOM 814 O O . ASP A 1 100 ? 1.438 -11.887 -0.183 1.00 81.06 100 ASP A O 1
ATOM 818 N N . ASN A 1 101 ? 3.523 -11.891 0.629 1.00 79.06 101 ASN A N 1
ATOM 819 C CA . ASN A 1 101 ? 3.353 -10.816 1.615 1.00 79.06 101 ASN A CA 1
ATOM 820 C C . ASN A 1 101 ? 3.122 -9.418 1.002 1.00 79.06 101 ASN A C 1
ATOM 822 O O . ASN A 1 101 ? 2.994 -8.432 1.724 1.00 79.06 101 ASN A O 1
ATOM 826 N N . GLY A 1 102 ? 3.107 -9.298 -0.329 1.00 79.81 102 GLY A N 1
ATOM 827 C CA . GLY A 1 102 ? 2.852 -8.037 -1.042 1.00 79.81 102 GLY A CA 1
ATOM 828 C C . GLY A 1 102 ? 4.060 -7.099 -1.168 1.00 79.81 102 GLY A C 1
ATOM 829 O O . GLY A 1 102 ? 4.019 -6.174 -1.980 1.00 79.81 102 GLY A O 1
ATOM 830 N N . GLY A 1 103 ? 5.153 -7.382 -0.453 1.00 81.62 103 GLY A N 1
ATOM 831 C CA . GLY A 1 103 ? 6.412 -6.633 -0.499 1.00 81.62 103 GLY A CA 1
ATOM 832 C C . GLY A 1 103 ? 6.332 -5.253 0.153 1.00 81.62 103 GLY A C 1
ATOM 833 O O . GLY A 1 103 ? 5.389 -4.936 0.878 1.00 81.62 103 GLY A O 1
ATOM 834 N N . SER A 1 104 ? 7.331 -4.409 -0.115 1.00 79.44 104 SER A N 1
ATOM 835 C CA . SER A 1 104 ? 7.429 -3.063 0.467 1.00 79.44 104 SER A CA 1
ATOM 836 C C . SER A 1 104 ? 6.212 -2.182 0.105 1.00 79.44 104 SER A C 1
ATOM 838 O O . SER A 1 104 ? 5.827 -2.111 -1.077 1.00 79.44 104 SER A O 1
ATOM 840 N N . PRO A 1 105 ? 5.582 -1.491 1.082 1.00 82.25 105 PRO A N 1
ATOM 841 C CA . PRO A 1 105 ? 6.086 -1.156 2.426 1.00 82.25 105 PRO A CA 1
ATOM 842 C C . PRO A 1 105 ? 5.874 -2.200 3.540 1.00 82.25 105 PRO A C 1
ATOM 844 O O . PRO A 1 105 ? 6.234 -1.908 4.672 1.00 82.25 105 PRO A O 1
ATOM 847 N N . GLY A 1 106 ? 5.363 -3.401 3.250 1.00 85.19 106 GLY A N 1
ATOM 848 C CA . GLY A 1 106 ? 5.310 -4.494 4.230 1.00 85.19 106 GLY A CA 1
ATOM 849 C C . GLY A 1 106 ? 4.047 -4.532 5.091 1.00 85.19 106 GLY A C 1
ATOM 850 O O . GLY A 1 106 ? 4.092 -4.967 6.232 1.00 85.19 106 GLY A O 1
ATOM 851 N N . TYR A 1 107 ? 2.891 -4.109 4.575 1.00 87.88 107 TYR A N 1
ATOM 852 C CA . TYR A 1 107 ? 1.660 -4.045 5.376 1.00 87.88 107 TYR A CA 1
ATOM 853 C C . TYR A 1 107 ? 1.210 -5.389 5.991 1.00 87.88 107 TYR A C 1
ATOM 855 O O . TYR A 1 107 ? 0.549 -5.401 7.029 1.00 87.88 107 TYR A O 1
ATOM 863 N N . ILE A 1 108 ? 1.546 -6.520 5.361 1.00 88.31 108 ILE A N 1
ATOM 864 C CA . ILE A 1 108 ? 1.276 -7.856 5.915 1.00 88.31 108 ILE A CA 1
ATOM 865 C C . ILE A 1 108 ? 2.384 -8.255 6.896 1.00 88.31 108 ILE A C 1
ATOM 867 O O . ILE A 1 108 ? 2.082 -8.674 8.010 1.00 88.31 108 ILE A O 1
ATOM 871 N N . SER A 1 109 ? 3.654 -8.098 6.508 1.00 85.62 109 SER A N 1
ATOM 872 C CA . SER A 1 109 ? 4.808 -8.528 7.309 1.00 85.62 109 SER A CA 1
ATOM 873 C C . SER A 1 109 ? 4.980 -7.734 8.606 1.00 85.62 109 SER A C 1
ATOM 875 O O . SER A 1 109 ? 5.376 -8.307 9.614 1.00 85.62 109 SER A O 1
ATOM 877 N N . GLU A 1 110 ? 4.639 -6.445 8.604 1.00 86.31 110 GLU A N 1
ATOM 878 C CA . GLU A 1 110 ? 4.727 -5.557 9.773 1.00 86.31 110 GLU A CA 1
ATOM 879 C C . GLU A 1 110 ? 3.472 -5.590 10.663 1.00 86.31 110 GLU A C 1
ATOM 881 O O . GLU A 1 110 ? 3.398 -4.886 11.667 1.00 86.31 110 GLU A O 1
ATOM 886 N N . GLY A 1 111 ? 2.451 -6.376 10.311 1.00 89.44 111 GLY A N 1
ATOM 887 C CA . GLY A 1 111 ? 1.259 -6.512 11.150 1.00 89.44 111 GLY A CA 1
ATOM 888 C C . GLY A 1 111 ? 0.152 -5.479 10.905 1.00 89.44 111 GLY A C 1
ATOM 889 O O . GLY A 1 111 ? -0.884 -5.552 11.563 1.00 89.44 111 GLY A O 1
ATOM 890 N N . PHE A 1 112 ? 0.306 -4.544 9.959 1.00 91.56 112 PHE A N 1
ATOM 891 C CA . PHE A 1 112 ? -0.687 -3.487 9.709 1.00 91.56 112 PHE A CA 1
ATOM 892 C C . PHE A 1 112 ? -2.077 -4.042 9.380 1.00 91.56 112 PHE A C 1
ATOM 894 O O . PHE A 1 112 ? -3.052 -3.669 10.031 1.00 91.56 112 PHE A O 1
ATOM 901 N N . LEU A 1 113 ? -2.173 -4.980 8.425 1.00 91.88 113 LEU A N 1
ATOM 902 C CA . LEU A 1 113 ? -3.464 -5.591 8.067 1.00 91.88 113 LEU A CA 1
ATOM 903 C C . LEU A 1 113 ? -4.079 -6.352 9.246 1.00 91.88 113 LEU A C 1
ATOM 905 O O . LEU A 1 113 ? -5.299 -6.384 9.380 1.00 91.88 113 LEU A O 1
ATOM 909 N N . PHE A 1 114 ? -3.248 -6.952 10.099 1.00 91.81 114 PHE A N 1
ATOM 910 C CA . PHE A 1 114 ? -3.710 -7.701 11.263 1.00 91.81 114 PHE A CA 1
ATOM 911 C C . PHE A 1 114 ? -4.298 -6.772 12.326 1.00 91.81 114 PHE A C 1
ATOM 913 O O . PHE A 1 114 ? -5.408 -7.023 12.790 1.00 91.81 114 PHE A O 1
ATOM 920 N N . VAL A 1 115 ? -3.605 -5.676 12.658 1.00 93.38 115 VAL A N 1
ATOM 921 C CA . VAL A 1 115 ? -4.102 -4.659 13.600 1.00 93.38 115 VAL A CA 1
ATOM 922 C C . VAL A 1 115 ? -5.384 -4.023 13.073 1.00 93.38 115 VAL A C 1
ATOM 924 O O . VAL A 1 115 ? -6.352 -3.916 13.822 1.00 93.38 115 VAL A O 1
ATOM 927 N N . GLN A 1 116 ? -5.431 -3.673 11.785 1.00 94.06 116 GLN A N 1
ATOM 928 C CA . GLN A 1 116 ? -6.633 -3.118 11.164 1.00 94.06 116 GLN A CA 1
ATOM 929 C C . GLN A 1 116 ? -7.812 -4.098 11.259 1.00 94.06 116 GLN A C 1
ATOM 931 O O . GLN A 1 116 ? -8.881 -3.747 11.750 1.00 94.06 116 GLN A O 1
ATOM 936 N N . HIS A 1 117 ? -7.603 -5.357 10.872 1.00 93.25 117 HIS A N 1
ATOM 937 C CA . HIS A 1 117 ? -8.641 -6.382 10.919 1.00 93.25 117 HIS A CA 1
ATOM 938 C C . HIS A 1 117 ? -9.130 -6.673 12.347 1.00 93.25 117 HIS A C 1
ATOM 940 O O . HIS A 1 117 ? -10.324 -6.892 12.562 1.00 93.25 117 HIS A O 1
ATOM 946 N N . ALA A 1 118 ? -8.222 -6.683 13.326 1.00 92.31 118 ALA A N 1
ATOM 947 C CA . ALA A 1 118 ? -8.558 -6.879 14.732 1.00 92.31 118 ALA A CA 1
ATOM 948 C C . ALA A 1 118 ? -9.348 -5.690 15.299 1.00 92.31 118 ALA A C 1
ATOM 950 O O . ALA A 1 118 ? -10.361 -5.899 15.969 1.00 92.31 118 ALA A O 1
ATOM 951 N N . LEU A 1 119 ? -8.931 -4.460 14.986 1.00 93.69 119 LEU A N 1
ATOM 952 C CA . LEU A 1 119 ? -9.608 -3.237 15.411 1.00 93.69 119 LEU A CA 1
ATOM 953 C C . LEU A 1 119 ? -11.011 -3.128 14.807 1.00 93.69 119 LEU A C 1
ATOM 955 O O . LEU A 1 119 ? -11.968 -2.879 15.536 1.00 93.69 119 LEU A O 1
ATOM 959 N N . ASP A 1 120 ? -11.161 -3.397 13.509 1.00 92.88 120 ASP A N 1
ATOM 960 C CA . ASP A 1 120 ? -12.466 -3.379 12.842 1.00 92.88 120 ASP A CA 1
ATOM 961 C C . ASP A 1 120 ? -13.418 -4.417 13.457 1.00 92.88 120 ASP A C 1
ATOM 963 O O . ASP A 1 120 ? -14.587 -4.121 13.717 1.00 92.88 120 ASP A O 1
ATOM 967 N N . LYS A 1 121 ? -12.924 -5.624 13.777 1.00 92.31 121 LYS A N 1
ATOM 968 C CA . LYS A 1 121 ? -13.713 -6.608 14.536 1.00 92.31 121 LYS A CA 1
ATOM 969 C C . LYS A 1 121 ? -14.087 -6.105 15.920 1.00 92.31 121 LYS A C 1
ATOM 971 O O . LYS A 1 121 ? -15.229 -6.303 16.322 1.00 92.31 121 LYS A O 1
ATOM 976 N N . ALA A 1 122 ? -13.166 -5.476 16.644 1.00 91.94 122 ALA A N 1
ATOM 977 C CA . ALA A 1 122 ? -13.441 -4.939 17.971 1.00 91.94 122 ALA A CA 1
ATOM 978 C C . ALA A 1 122 ? -14.539 -3.862 17.926 1.00 91.94 122 ALA A C 1
ATOM 980 O O . ALA A 1 122 ? -15.475 -3.923 18.719 1.00 91.94 122 ALA A O 1
ATOM 981 N N . ILE A 1 123 ? -14.492 -2.953 16.947 1.00 93.25 123 ILE A N 1
ATOM 982 C CA . ILE A 1 123 ? -15.526 -1.929 16.723 1.00 93.25 123 ILE A CA 1
ATOM 983 C C . ILE A 1 123 ? -16.877 -2.580 16.387 1.00 93.25 123 ILE A C 1
ATOM 985 O O . ILE A 1 123 ? -17.908 -2.217 16.954 1.00 93.25 123 ILE A O 1
ATOM 989 N N . MET A 1 124 ? -16.888 -3.587 15.508 1.00 93.25 124 MET A N 1
ATOM 990 C CA . MET A 1 124 ? -18.111 -4.328 15.179 1.00 93.25 124 MET A CA 1
ATOM 991 C C . MET A 1 124 ? -18.706 -5.039 16.403 1.00 93.25 124 MET A C 1
ATOM 993 O O . MET A 1 124 ? -19.920 -4.977 16.609 1.00 93.25 124 MET A O 1
ATOM 997 N N . ARG A 1 125 ? -17.868 -5.670 17.241 1.00 93.25 125 ARG A N 1
ATOM 998 C CA . ARG A 1 125 ? -18.303 -6.280 18.512 1.00 93.25 125 ARG A CA 1
ATOM 999 C C . ARG A 1 125 ? -18.856 -5.239 19.472 1.00 93.25 125 ARG A C 1
ATOM 1001 O O . ARG A 1 125 ? -19.893 -5.486 20.074 1.00 93.25 125 ARG A O 1
ATOM 1008 N N . TYR A 1 126 ? -18.207 -4.082 19.576 1.00 92.19 126 TYR A N 1
ATOM 1009 C CA . TYR A 1 126 ? -18.640 -2.998 20.452 1.00 92.19 126 TYR A CA 1
ATOM 1010 C C . TYR A 1 126 ? -20.059 -2.518 20.114 1.00 92.19 126 TYR A C 1
ATOM 1012 O O . TYR A 1 126 ? -20.884 -2.365 21.010 1.00 92.19 126 TYR A O 1
ATOM 1020 N N . HIS A 1 127 ? -20.376 -2.342 18.828 1.00 93.12 127 HIS A N 1
ATOM 1021 C CA . HIS A 1 127 ? -21.695 -1.852 18.416 1.00 93.12 127 HIS A CA 1
ATOM 1022 C C . HIS A 1 127 ? -22.775 -2.934 18.293 1.00 93.12 127 HIS A C 1
ATOM 1024 O O . HIS A 1 127 ? -23.944 -2.641 18.529 1.00 93.12 127 HIS A O 1
ATOM 1030 N N . SER A 1 128 ? -22.420 -4.160 17.893 1.00 91.69 128 SER A N 1
ATOM 1031 C CA . SER A 1 128 ? -23.405 -5.204 17.548 1.00 91.69 128 SER A CA 1
ATOM 1032 C C . SER A 1 128 ? -23.452 -6.379 18.534 1.00 91.69 128 SER A C 1
ATOM 1034 O O . SER A 1 128 ? -24.305 -7.257 18.395 1.00 91.69 128 SER A O 1
ATOM 1036 N N . GLY A 1 129 ? -22.548 -6.429 19.518 1.00 90.94 129 GLY A N 1
ATOM 1037 C CA . GLY A 1 129 ? -22.497 -7.469 20.548 1.00 90.94 129 GLY A CA 1
ATOM 1038 C C . GLY A 1 129 ? -22.529 -8.889 19.969 1.00 90.94 129 GLY A C 1
ATOM 1039 O O . GLY A 1 129 ? -21.745 -9.235 19.083 1.00 90.94 129 GLY A O 1
ATOM 1040 N N . GLN A 1 130 ? -23.492 -9.695 20.427 1.00 90.00 130 GLN A N 1
ATOM 1041 C CA . GLN A 1 130 ? -23.694 -11.089 19.998 1.00 90.00 130 GLN A CA 1
ATOM 1042 C C . GLN A 1 130 ? -23.917 -11.264 18.488 1.00 90.00 130 GLN A C 1
ATOM 1044 O O . GLN A 1 130 ? -23.527 -12.287 17.918 1.00 90.00 130 GLN A O 1
ATOM 1049 N N . ALA A 1 131 ? -24.513 -10.281 17.807 1.00 92.12 131 ALA A N 1
ATOM 1050 C CA . ALA A 1 131 ? -24.721 -10.372 16.363 1.00 92.12 131 ALA A CA 1
ATOM 1051 C C . ALA A 1 131 ? -23.384 -10.377 15.596 1.00 92.12 131 ALA A C 1
ATOM 1053 O O . ALA A 1 131 ? -23.250 -11.064 14.587 1.00 92.12 131 ALA A O 1
ATOM 1054 N N . ALA A 1 132 ? -22.362 -9.675 16.097 1.00 91.12 132 ALA A N 1
ATOM 1055 C CA . ALA A 1 132 ? -21.029 -9.711 15.500 1.00 91.12 132 ALA A CA 1
ATOM 1056 C C . ALA A 1 132 ? -20.315 -11.044 15.769 1.00 91.12 132 ALA A C 1
ATOM 1058 O O . ALA A 1 132 ? -19.652 -11.579 14.886 1.00 91.12 132 ALA A O 1
ATOM 1059 N N . GLU A 1 133 ? -20.459 -11.614 16.965 1.00 90.19 133 GLU A N 1
ATOM 1060 C CA . GLU A 1 133 ? -19.825 -12.895 17.305 1.00 90.19 133 GLU A CA 1
ATOM 1061 C C . GLU A 1 133 ? -20.349 -14.046 16.445 1.00 90.19 133 GLU A C 1
ATOM 1063 O O . GLU A 1 133 ? -19.556 -14.808 15.891 1.00 90.19 133 GLU A O 1
ATOM 1068 N N . THR A 1 134 ? -21.669 -14.111 16.262 1.00 92.50 134 THR A N 1
ATOM 1069 C CA . THR A 1 134 ? -22.311 -15.089 15.368 1.00 92.50 134 THR A CA 1
ATOM 1070 C C . THR A 1 134 ? -21.917 -14.891 13.902 1.00 92.50 134 THR A C 1
ATOM 1072 O O . THR A 1 134 ? -21.770 -15.860 13.159 1.00 92.50 134 THR A O 1
ATOM 1075 N N . LEU A 1 135 ? -21.682 -13.649 13.466 1.00 91.88 135 LEU A N 1
ATOM 1076 C CA . LEU A 1 135 ? -21.146 -13.373 12.134 1.00 91.88 135 LEU A CA 1
ATOM 1077 C C . LEU A 1 135 ? -19.718 -13.921 11.985 1.00 91.88 135 LEU A C 1
ATOM 1079 O O . LEU A 1 135 ? -19.415 -14.585 10.995 1.00 91.88 135 LEU A O 1
ATOM 1083 N N . PHE A 1 136 ? -18.841 -13.676 12.961 1.00 90.62 136 PHE A N 1
ATOM 1084 C CA . PHE A 1 136 ? -17.440 -14.102 12.884 1.00 90.62 136 PHE A CA 1
ATOM 1085 C C . PHE A 1 136 ? -17.249 -15.613 12.999 1.00 90.62 136 PHE A C 1
ATOM 1087 O O . PHE A 1 136 ? -16.275 -16.124 12.453 1.00 90.6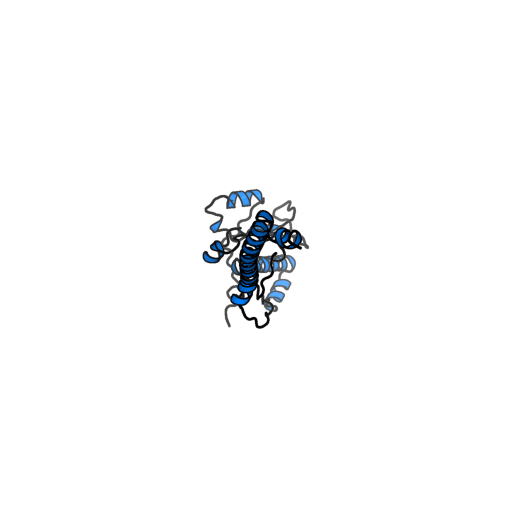2 136 PHE A O 1
ATOM 1094 N N . SER A 1 137 ? -18.151 -16.338 13.669 1.00 90.00 137 SER A N 1
ATOM 1095 C CA . SER A 1 137 ? -18.116 -17.807 13.667 1.00 90.00 137 SER A CA 1
ATOM 1096 C C . SER A 1 137 ? -18.471 -18.396 12.302 1.00 90.00 137 SER A C 1
ATOM 1098 O O . SER A 1 137 ? -18.013 -19.483 11.962 1.00 90.00 137 SER A O 1
ATOM 1100 N N . ASN A 1 138 ? -19.276 -17.676 11.518 1.00 93.25 138 ASN A N 1
ATOM 1101 C CA . ASN A 1 138 ? -19.804 -18.154 10.243 1.00 93.25 138 ASN A CA 1
ATOM 1102 C C . ASN A 1 138 ? -18.990 -17.669 9.035 1.00 93.25 138 ASN A C 1
ATOM 1104 O O . ASN A 1 138 ? -19.054 -18.282 7.971 1.00 93.25 138 ASN A O 1
ATOM 1108 N N . VAL A 1 139 ? -18.238 -16.572 9.178 1.00 90.56 139 VAL A N 1
ATOM 1109 C CA . VAL A 1 139 ? -17.514 -15.920 8.079 1.00 90.56 139 VAL A CA 1
ATOM 1110 C C . VAL A 1 139 ? -16.014 -15.884 8.358 1.00 90.56 139 VAL A C 1
ATOM 1112 O O . VAL A 1 139 ? -15.546 -15.220 9.281 1.00 90.56 139 VAL A O 1
ATOM 1115 N N . SER A 1 140 ? -15.242 -16.534 7.488 1.00 89.94 140 SER A N 1
ATOM 1116 C CA . SER A 1 140 ? -13.781 -16.447 7.458 1.00 89.94 140 SER A CA 1
ATOM 1117 C C . SER A 1 140 ? -13.318 -15.446 6.399 1.00 89.94 140 SER A C 1
ATOM 1119 O O . SER A 1 140 ? -13.693 -15.564 5.231 1.00 89.94 140 SER A O 1
ATOM 1121 N N . VAL A 1 141 ? -12.468 -14.496 6.789 1.00 88.81 141 VAL A N 1
ATOM 1122 C CA . VAL A 1 141 ? -11.876 -13.509 5.876 1.00 88.81 141 VAL A CA 1
ATOM 1123 C C . VAL A 1 141 ? -10.417 -13.871 5.632 1.00 88.81 141 VAL A C 1
ATOM 1125 O O . VAL A 1 141 ? -9.641 -13.990 6.578 1.00 88.81 141 VAL A O 1
ATOM 1128 N N . PHE A 1 142 ? -10.046 -14.013 4.361 1.00 89.81 142 PHE A N 1
ATOM 1129 C CA . PHE A 1 142 ? -8.674 -14.265 3.932 1.00 89.81 142 PHE A CA 1
ATOM 1130 C C . PHE A 1 142 ? -8.217 -13.174 2.971 1.00 89.81 142 PHE A C 1
ATOM 1132 O O . PHE A 1 142 ? -9.010 -12.633 2.201 1.00 89.81 142 PHE A O 1
ATOM 1139 N N . VAL A 1 143 ? -6.923 -12.870 3.009 1.00 88.25 143 VAL A N 1
ATOM 1140 C CA . VAL A 1 143 ? -6.289 -11.921 2.094 1.00 88.25 143 VAL A CA 1
ATOM 1141 C C . VAL A 1 143 ? -5.463 -12.715 1.098 1.00 88.25 143 VAL A C 1
ATOM 1143 O O . VAL A 1 143 ? -4.584 -13.478 1.488 1.00 88.25 143 VAL A O 1
ATOM 1146 N N . GLN A 1 144 ? -5.740 -12.525 -0.189 1.00 88.62 144 GLN A N 1
ATOM 1147 C CA . GLN A 1 144 ? -4.997 -13.153 -1.273 1.00 88.62 144 GLN A CA 1
ATOM 1148 C C . GLN A 1 144 ? -4.655 -12.115 -2.338 1.00 88.62 144 GLN A C 1
ATOM 1150 O O . GLN A 1 144 ? -5.464 -11.250 -2.676 1.00 88.62 144 GLN A O 1
ATOM 1155 N N . ARG A 1 145 ? -3.433 -12.196 -2.868 1.00 86.94 145 ARG A N 1
ATOM 1156 C CA . ARG A 1 145 ? -2.992 -11.343 -3.972 1.00 86.94 145 ARG A CA 1
ATOM 1157 C C . ARG A 1 145 ? -3.631 -11.796 -5.279 1.00 86.94 145 ARG A C 1
ATOM 1159 O O . ARG A 1 145 ? -3.815 -12.989 -5.511 1.00 86.94 145 ARG A O 1
ATOM 1166 N N . PHE A 1 146 ? -3.884 -10.840 -6.167 1.00 89.12 146 PHE A N 1
ATOM 1167 C CA . PHE A 1 146 ? -4.238 -11.178 -7.539 1.00 89.12 146 PHE A CA 1
ATOM 1168 C C . PHE A 1 146 ? -3.084 -11.932 -8.214 1.00 89.12 146 PHE A C 1
ATOM 1170 O O . PHE A 1 146 ? -1.928 -11.510 -8.078 1.00 89.12 146 PHE A O 1
ATOM 1177 N N . PRO A 1 147 ? -3.377 -13.030 -8.933 1.00 89.50 147 PRO A N 1
ATOM 1178 C CA . PRO A 1 147 ? -2.356 -13.770 -9.653 1.00 89.50 147 PRO A CA 1
ATOM 1179 C C . PRO A 1 147 ? -1.766 -12.894 -10.761 1.00 89.50 147 PRO A C 1
ATOM 1181 O O . PRO A 1 147 ? -2.486 -12.182 -11.462 1.00 89.50 147 PRO A O 1
ATOM 1184 N N . TYR A 1 148 ? -0.446 -12.950 -10.917 1.00 88.25 148 TYR A N 1
ATOM 1185 C CA . TYR A 1 148 ? 0.261 -12.294 -12.013 1.00 88.25 148 TYR A CA 1
ATOM 1186 C C . TYR A 1 148 ? 0.522 -13.324 -13.126 1.00 88.25 148 TYR A C 1
ATOM 1188 O O . TYR A 1 148 ? 0.832 -14.475 -12.803 1.00 88.25 148 TYR A O 1
ATOM 1196 N N . PRO A 1 149 ? 0.391 -12.963 -14.416 1.00 89.94 149 PRO A N 1
ATOM 1197 C CA . PRO A 1 149 ? 0.674 -13.885 -15.514 1.00 89.94 149 PRO A CA 1
ATOM 1198 C C . PRO A 1 149 ? 2.130 -14.369 -15.493 1.00 89.94 149 PRO A C 1
ATOM 1200 O O . PRO A 1 149 ? 3.013 -13.725 -14.926 1.00 89.94 149 PRO A O 1
ATOM 1203 N N . SER A 1 150 ? 2.402 -15.500 -16.146 1.00 87.94 150 SER A N 1
ATOM 1204 C CA . SER A 1 150 ? 3.775 -15.981 -16.323 1.00 87.94 150 SER A CA 1
ATOM 1205 C C . SER A 1 150 ? 4.626 -14.909 -17.008 1.00 87.94 150 SER A C 1
ATOM 1207 O O . SER A 1 150 ? 4.257 -14.415 -18.074 1.00 87.94 150 SER A O 1
ATOM 1209 N N . TYR A 1 151 ? 5.765 -14.569 -16.411 1.00 82.88 151 TYR A N 1
ATOM 1210 C CA . TYR A 1 151 ? 6.651 -13.512 -16.886 1.00 82.88 151 TYR A CA 1
ATOM 1211 C C . TYR A 1 151 ? 8.110 -13.973 -16.835 1.00 82.88 151 TYR A C 1
ATOM 1213 O O . TYR A 1 151 ? 8.511 -14.684 -15.912 1.00 82.88 151 TYR A O 1
ATOM 1221 N N . TYR A 1 152 ? 8.907 -13.539 -17.814 1.00 83.62 152 TYR A N 1
ATOM 1222 C CA . TYR A 1 152 ? 10.335 -13.837 -17.905 1.00 83.62 152 TYR A CA 1
ATOM 1223 C C . TYR A 1 152 ? 11.158 -12.638 -17.460 1.00 83.62 152 TYR A C 1
ATOM 1225 O O . TYR A 1 152 ? 11.071 -11.556 -18.037 1.00 83.62 152 TYR A O 1
ATOM 1233 N N . HIS A 1 153 ? 11.982 -12.830 -16.435 1.00 81.94 153 HIS A N 1
ATOM 1234 C CA . HIS A 1 153 ? 12.844 -11.771 -15.930 1.00 81.94 153 HIS A CA 1
ATOM 1235 C C . HIS A 1 153 ? 14.152 -11.731 -16.726 1.00 81.94 153 HIS A C 1
ATOM 1237 O O . HIS A 1 153 ? 15.135 -12.376 -16.369 1.00 81.94 153 HIS A O 1
ATOM 1243 N N . ASP A 1 154 ? 14.129 -10.993 -17.839 1.00 85.69 154 ASP A N 1
ATOM 1244 C CA . ASP A 1 154 ? 15.295 -10.772 -18.694 1.00 85.69 154 ASP A CA 1
ATOM 1245 C C . ASP A 1 154 ? 16.029 -9.483 -18.297 1.00 85.69 154 ASP A C 1
ATOM 1247 O O . ASP A 1 154 ? 15.739 -8.377 -18.766 1.00 85.69 154 ASP A O 1
ATOM 1251 N N . PHE A 1 155 ? 16.999 -9.638 -17.395 1.00 83.75 155 PHE A N 1
ATOM 1252 C CA . PHE A 1 155 ? 17.883 -8.546 -17.004 1.00 83.75 155 PHE A CA 1
ATOM 1253 C C . PHE A 1 155 ? 18.705 -8.026 -18.183 1.00 83.75 155 PHE A C 1
ATOM 1255 O O . PHE A 1 155 ? 18.938 -6.822 -18.271 1.00 83.75 155 PHE A O 1
ATOM 1262 N N . PHE A 1 156 ? 19.133 -8.904 -19.096 1.00 88.31 156 PHE A N 1
ATOM 1263 C CA . PHE A 1 156 ? 19.956 -8.507 -20.231 1.00 88.31 156 PHE A CA 1
ATOM 1264 C C . PHE A 1 156 ? 19.193 -7.548 -21.138 1.00 88.31 156 PHE A C 1
ATOM 1266 O O . PHE A 1 156 ? 19.729 -6.496 -21.472 1.00 88.31 156 PHE A O 1
ATOM 1273 N N . PHE A 1 157 ? 17.932 -7.844 -21.463 1.00 87.06 157 PHE A N 1
ATOM 1274 C CA . PHE A 1 157 ? 17.101 -6.945 -22.262 1.00 87.06 157 PHE A CA 1
ATOM 1275 C C . PHE A 1 157 ? 16.971 -5.560 -21.610 1.00 87.06 157 PHE A C 1
ATOM 1277 O O . PHE A 1 157 ? 17.236 -4.544 -22.258 1.00 87.06 157 PHE A O 1
ATOM 1284 N N . MET A 1 158 ? 16.670 -5.511 -20.307 1.00 84.25 158 MET A N 1
ATOM 1285 C CA . MET A 1 158 ? 16.562 -4.254 -19.555 1.00 84.25 158 MET A CA 1
ATOM 1286 C C . MET A 1 158 ? 17.869 -3.449 -19.577 1.00 84.25 158 MET A C 1
ATOM 1288 O O . MET A 1 158 ? 17.854 -2.257 -19.883 1.00 84.25 158 MET A O 1
ATOM 1292 N N . PHE A 1 159 ? 19.006 -4.090 -19.292 1.00 87.44 159 PHE A N 1
ATOM 1293 C CA . PHE A 1 159 ? 20.310 -3.427 -19.323 1.00 87.44 159 PHE A CA 1
ATOM 1294 C C . PHE A 1 159 ? 20.691 -2.988 -20.740 1.00 87.44 159 PHE A C 1
ATOM 1296 O O . PHE A 1 159 ? 21.164 -1.867 -20.938 1.00 87.44 159 PHE A O 1
ATOM 1303 N N . SER A 1 160 ? 20.448 -3.832 -21.742 1.00 92.19 160 SER A N 1
ATOM 1304 C CA . SER A 1 160 ? 20.794 -3.556 -23.136 1.00 92.19 160 SER A CA 1
ATOM 1305 C C . SER A 1 160 ? 20.109 -2.293 -23.664 1.00 92.19 160 SER A C 1
ATOM 1307 O O . SER A 1 160 ? 20.745 -1.519 -24.377 1.00 92.19 160 SER A O 1
ATOM 1309 N N . GLY A 1 161 ? 18.872 -2.016 -23.230 1.00 88.44 161 GLY A N 1
ATOM 1310 C CA . GLY A 1 161 ? 18.144 -0.798 -23.586 1.00 88.44 161 GLY A CA 1
ATOM 1311 C C . GLY A 1 161 ? 18.834 0.499 -23.147 1.00 88.44 161 GLY A C 1
ATOM 1312 O O . GLY A 1 161 ? 18.658 1.523 -23.799 1.00 88.44 161 GLY A O 1
ATOM 1313 N N . ILE A 1 162 ? 19.653 0.466 -22.090 1.00 89.38 162 ILE A N 1
ATOM 1314 C CA . ILE A 1 162 ? 20.412 1.631 -21.602 1.00 89.38 162 ILE A CA 1
ATOM 1315 C C . ILE A 1 162 ? 21.827 1.648 -22.195 1.00 89.38 162 ILE A C 1
ATOM 1317 O O . ILE A 1 162 ? 22.314 2.693 -22.627 1.00 89.38 162 ILE A O 1
ATOM 1321 N N . PHE A 1 163 ? 22.494 0.492 -22.240 1.00 94.38 163 PHE A N 1
ATOM 1322 C CA . PHE A 1 163 ? 23.893 0.403 -22.662 1.00 94.38 163 PHE A CA 1
ATOM 1323 C C . PHE A 1 163 ? 24.085 0.522 -24.177 1.00 94.38 163 PHE A C 1
ATOM 1325 O O . PHE A 1 163 ? 25.034 1.175 -24.607 1.00 94.38 163 PHE A O 1
ATOM 1332 N N . ILE A 1 164 ? 23.207 -0.066 -24.997 1.00 95.50 164 ILE A N 1
ATOM 1333 C CA . ILE A 1 164 ? 23.363 -0.039 -26.460 1.00 95.50 164 ILE A CA 1
ATOM 1334 C C . ILE A 1 164 ? 23.334 1.401 -27.002 1.00 95.50 164 ILE A C 1
ATOM 1336 O O . ILE A 1 164 ? 24.266 1.761 -27.725 1.00 95.50 164 ILE A O 1
ATOM 1340 N N . PRO A 1 165 ? 22.354 2.262 -26.651 1.00 96.00 165 PRO A N 1
ATOM 1341 C CA . PRO A 1 165 ? 22.350 3.649 -27.118 1.00 96.00 165 PRO A CA 1
ATOM 1342 C C . PRO A 1 165 ? 23.594 4.425 -26.684 1.00 96.00 165 PRO A C 1
ATO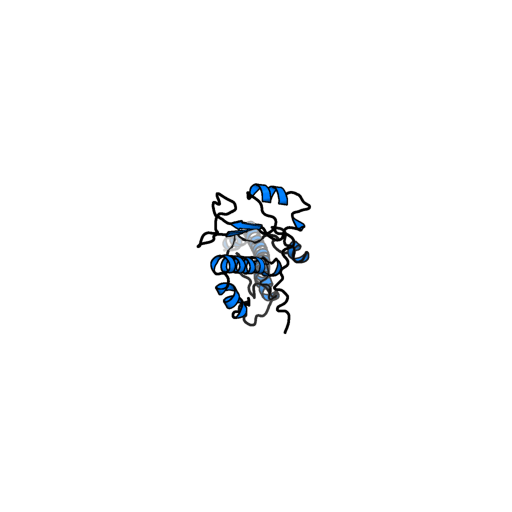M 1344 O O . PRO A 1 165 ? 24.149 5.180 -27.478 1.00 96.00 165 PRO A O 1
ATOM 1347 N N . LEU A 1 166 ? 24.072 4.205 -25.455 1.00 95.81 166 LEU A N 1
ATOM 1348 C CA . LEU A 1 166 ? 25.282 4.853 -24.951 1.00 95.81 166 LEU A CA 1
ATOM 1349 C C . LEU A 1 166 ? 26.514 4.454 -25.774 1.00 95.81 166 LEU A C 1
ATOM 1351 O O . LEU A 1 166 ? 27.278 5.316 -26.202 1.00 95.81 166 LEU A O 1
ATOM 1355 N N . VAL A 1 167 ? 26.681 3.156 -26.042 1.00 95.75 167 VAL A N 1
ATOM 1356 C CA . VAL A 1 167 ? 27.780 2.641 -26.872 1.00 95.75 167 VAL A CA 1
ATOM 1357 C C . VAL A 1 167 ? 27.701 3.208 -28.289 1.00 95.75 167 VAL A C 1
ATOM 1359 O O . VAL A 1 167 ? 28.720 3.649 -28.820 1.00 95.75 167 VAL A O 1
ATOM 1362 N N . LEU A 1 168 ? 26.506 3.265 -28.884 1.00 96.12 168 LEU A N 1
ATOM 1363 C CA . LEU A 1 168 ? 26.308 3.863 -30.206 1.00 96.12 168 LEU A CA 1
ATOM 1364 C C . LEU A 1 168 ? 26.728 5.336 -30.226 1.00 96.12 168 LEU A C 1
ATOM 1366 O O . LEU A 1 168 ? 27.487 5.734 -31.108 1.00 96.12 168 LEU A O 1
ATOM 1370 N N . VAL A 1 169 ? 26.305 6.132 -29.239 1.00 96.81 169 VAL A N 1
ATOM 1371 C CA . VAL A 1 169 ? 26.704 7.543 -29.124 1.00 96.81 169 VAL A CA 1
ATOM 1372 C C . VAL A 1 169 ? 28.222 7.674 -29.000 1.00 96.81 169 VAL A C 1
ATOM 1374 O O . VAL A 1 169 ? 28.806 8.499 -29.697 1.00 96.81 169 VAL A O 1
ATOM 1377 N N . CYS A 1 170 ? 28.882 6.839 -28.194 1.00 94.69 170 CYS A N 1
ATOM 1378 C CA . CYS A 1 170 ? 30.342 6.850 -28.069 1.00 94.69 170 CYS A CA 1
ATOM 1379 C C . CYS A 1 170 ? 31.047 6.535 -29.398 1.00 94.69 170 CYS A C 1
ATOM 1381 O O . CYS A 1 170 ? 31.993 7.230 -29.773 1.00 94.69 170 CYS A O 1
ATOM 1383 N N . ILE A 1 171 ? 30.574 5.528 -30.141 1.00 96.12 171 ILE A N 1
ATOM 1384 C CA . ILE A 1 171 ? 31.132 5.172 -31.454 1.00 96.12 171 ILE A CA 1
ATOM 1385 C C . ILE A 1 171 ? 30.960 6.335 -32.438 1.00 96.12 171 ILE A C 1
ATOM 1387 O O . ILE A 1 171 ? 31.920 6.728 -33.105 1.00 96.12 171 ILE A O 1
ATOM 1391 N N . PHE A 1 172 ? 29.762 6.919 -32.526 1.00 95.38 172 PHE A N 1
ATOM 1392 C CA . PHE A 1 172 ? 29.514 8.053 -33.418 1.00 95.38 172 PHE A CA 1
ATOM 1393 C C . PHE A 1 172 ? 30.304 9.297 -33.014 1.00 95.38 172 PHE A C 1
ATOM 1395 O O . PHE A 1 172 ? 30.805 9.996 -33.889 1.00 95.38 172 PHE A O 1
ATOM 1402 N N . PHE A 1 173 ? 30.472 9.553 -31.717 1.00 96.44 173 PHE A N 1
ATOM 1403 C CA . PHE A 1 173 ? 31.242 10.687 -31.215 1.00 96.44 173 PHE A CA 1
ATOM 1404 C C . PHE A 1 173 ? 32.704 10.627 -31.672 1.00 96.44 173 PHE A C 1
ATOM 1406 O O . PHE A 1 173 ? 33.225 11.614 -32.191 1.00 96.44 173 PHE A O 1
ATOM 1413 N N . LEU A 1 174 ? 33.344 9.457 -31.567 1.00 91.94 174 LEU A N 1
ATOM 1414 C CA . LEU A 1 174 ? 34.719 9.265 -32.037 1.00 91.94 174 LEU A CA 1
ATOM 1415 C C . LEU A 1 174 ? 34.841 9.450 -33.557 1.00 91.94 174 LEU A C 1
ATOM 1417 O O . LEU A 1 174 ? 35.741 10.153 -34.012 1.00 91.94 174 LEU A O 1
ATOM 1421 N N . ASN A 1 175 ? 33.912 8.886 -34.338 1.00 93.69 175 ASN A N 1
ATOM 1422 C CA . ASN A 1 175 ? 33.887 9.061 -35.797 1.00 93.69 175 ASN A CA 1
ATOM 1423 C C . ASN A 1 175 ? 33.629 10.520 -36.214 1.00 93.69 175 ASN A C 1
ATOM 1425 O O . ASN A 1 175 ? 34.193 11.013 -37.187 1.00 93.69 175 ASN A O 1
ATOM 1429 N N . HIS A 1 176 ? 32.777 11.234 -35.483 1.00 95.31 176 HIS A N 1
ATOM 1430 C CA . HIS A 1 176 ? 32.475 12.632 -35.760 1.00 95.31 176 HIS A CA 1
ATOM 1431 C C . HIS A 1 176 ? 33.669 13.544 -35.446 1.00 95.31 176 HIS A C 1
ATOM 1433 O O . HIS A 1 176 ? 33.960 14.458 -36.217 1.00 95.31 176 HIS A O 1
ATOM 1439 N N . LEU A 1 177 ? 34.397 13.279 -34.354 1.00 95.00 177 LEU A N 1
ATOM 1440 C CA . LEU A 1 177 ? 35.618 14.014 -34.016 1.00 95.00 177 LEU A CA 1
ATOM 1441 C C . LEU A 1 177 ? 36.695 13.861 -35.091 1.00 95.00 177 LEU A C 1
ATOM 1443 O O . LEU A 1 177 ? 37.269 14.865 -35.513 1.00 95.00 177 LEU A O 1
ATOM 1447 N N . THR A 1 178 ? 36.947 12.639 -35.568 1.00 93.31 178 THR A N 1
ATOM 1448 C CA . THR A 1 178 ? 37.934 12.408 -36.634 1.00 93.31 178 THR A CA 1
ATOM 1449 C C . THR A 1 178 ? 37.508 13.068 -37.947 1.00 93.31 178 THR A C 1
ATOM 1451 O O . THR A 1 178 ? 38.332 13.691 -38.619 1.00 93.31 178 THR A O 1
ATOM 1454 N N . LEU A 1 179 ? 36.213 13.029 -38.284 1.00 94.88 179 LEU A N 1
ATOM 1455 C CA . LEU A 1 179 ? 35.677 13.707 -39.464 1.00 94.88 179 LEU A CA 1
ATOM 1456 C C . LEU A 1 179 ? 35.845 15.230 -39.367 1.00 94.88 179 LEU A C 1
ATOM 1458 O O . LEU A 1 179 ? 36.361 15.838 -40.306 1.00 94.88 179 LEU A O 1
ATOM 1462 N N . ILE A 1 180 ? 35.489 15.854 -38.238 1.00 95.06 180 ILE A N 1
ATOM 1463 C CA . ILE A 1 180 ? 35.705 17.295 -38.034 1.00 95.06 180 ILE A CA 1
ATOM 1464 C C . ILE A 1 180 ? 37.186 17.642 -38.147 1.00 95.06 180 ILE A C 1
ATOM 1466 O O . ILE A 1 180 ? 37.516 18.597 -38.845 1.00 95.06 180 ILE A O 1
ATOM 1470 N N . GLN A 1 181 ? 38.075 16.882 -37.502 1.00 93.25 181 GLN A N 1
ATOM 1471 C CA . GLN A 1 181 ? 39.518 17.124 -37.587 1.00 93.25 181 GLN A CA 1
ATOM 1472 C C . GLN A 1 181 ? 39.996 17.109 -39.041 1.00 93.25 181 GLN A C 1
ATOM 1474 O O . GLN A 1 181 ? 40.694 18.029 -39.460 1.00 93.25 181 GLN A O 1
ATOM 1479 N N . SER A 1 182 ? 39.557 16.126 -39.834 1.00 92.69 182 SER A N 1
ATOM 1480 C CA . SER A 1 182 ? 39.904 16.049 -41.256 1.00 92.69 182 SER A CA 1
ATOM 1481 C C . SER A 1 182 ? 39.362 17.235 -42.068 1.00 92.69 182 SER A C 1
ATOM 1483 O O . SER A 1 182 ? 40.088 17.798 -42.884 1.00 92.69 182 SER A O 1
ATOM 1485 N N . LEU A 1 183 ? 38.125 17.679 -41.807 1.00 91.81 183 LEU A N 1
ATOM 1486 C CA . LEU A 1 183 ? 37.525 18.835 -42.481 1.00 91.81 183 LEU A CA 1
ATOM 1487 C C . LEU A 1 183 ? 38.215 20.150 -42.110 1.00 91.81 183 LEU A C 1
ATOM 1489 O O . LEU A 1 183 ? 38.395 21.012 -42.971 1.00 91.81 183 LEU A O 1
ATOM 1493 N N . VAL A 1 184 ? 38.575 20.330 -40.837 1.00 93.69 184 VAL A N 1
ATOM 1494 C CA . VAL A 1 184 ? 39.316 21.508 -40.364 1.00 93.69 184 VAL A CA 1
ATOM 1495 C C . VAL A 1 184 ? 40.698 21.530 -41.004 1.00 93.69 184 VAL A C 1
ATOM 1497 O O . VAL A 1 184 ? 41.066 22.543 -41.592 1.00 93.69 184 VAL A O 1
ATOM 1500 N N . TRP A 1 185 ? 41.402 20.398 -40.989 1.00 91.81 185 TRP A N 1
ATOM 1501 C CA . TRP A 1 185 ? 42.705 20.242 -41.632 1.00 91.81 185 TRP A CA 1
ATOM 1502 C C . TRP A 1 185 ? 42.660 20.557 -43.132 1.00 91.81 185 TRP A C 1
ATOM 1504 O O . TRP A 1 185 ? 43.513 21.270 -43.662 1.00 91.81 185 TRP A O 1
ATOM 1514 N N . GLU A 1 186 ? 41.642 20.065 -43.837 1.00 89.12 186 GLU A N 1
ATOM 1515 C CA . GLU A 1 186 ? 41.445 20.334 -45.261 1.00 89.12 186 GLU A CA 1
ATOM 1516 C C . GLU A 1 186 ? 41.152 21.818 -45.537 1.00 89.12 186 GLU A C 1
ATOM 1518 O O . GLU A 1 186 ? 41.683 22.388 -46.497 1.00 89.12 186 GLU A O 1
ATOM 1523 N N . LYS A 1 187 ? 40.319 22.455 -44.698 1.00 87.12 187 LYS A N 1
ATOM 1524 C CA . LYS A 1 187 ? 39.995 23.885 -44.807 1.00 87.12 187 LYS A CA 1
ATOM 1525 C C . LYS A 1 187 ? 41.203 24.774 -44.527 1.00 87.12 187 LYS A C 1
ATOM 1527 O O . LYS A 1 187 ? 41.407 25.737 -45.262 1.00 87.12 187 LYS A O 1
ATOM 1532 N N . GLU A 1 188 ? 41.991 24.457 -43.505 1.00 88.62 188 GLU A N 1
ATOM 1533 C CA . GLU A 1 188 ? 43.199 25.202 -43.137 1.00 88.62 188 GLU A CA 1
ATOM 1534 C C . GLU A 1 188 ? 44.237 25.161 -44.264 1.00 88.62 188 GLU A C 1
ATOM 1536 O O . GLU A 1 188 ? 44.741 26.200 -44.689 1.00 88.62 188 GLU A O 1
ATOM 1541 N N . ASN A 1 189 ? 44.444 23.980 -44.851 1.00 88.19 189 ASN A N 1
ATOM 1542 C CA . ASN A 1 189 ? 45.348 23.791 -45.986 1.00 88.19 189 ASN A CA 1
ATOM 1543 C C . ASN A 1 189 ? 44.749 24.224 -47.341 1.00 88.19 189 ASN A C 1
ATOM 1545 O O . ASN A 1 189 ? 45.395 24.074 -48.377 1.00 88.19 189 ASN A O 1
ATOM 1549 N N . ARG A 1 190 ? 43.511 24.750 -47.358 1.00 79.81 190 ARG A N 1
ATOM 1550 C CA . ARG A 1 190 ? 42.780 25.226 -48.551 1.00 79.81 190 ARG A CA 1
ATOM 1551 C C . ARG A 1 190 ? 42.761 24.229 -49.718 1.00 79.81 190 ARG A C 1
ATOM 1553 O O . ARG A 1 190 ? 42.629 24.640 -50.870 1.00 79.81 190 ARG A O 1
ATOM 1560 N N . LEU A 1 191 ? 42.828 22.925 -49.436 1.00 68.56 191 LEU A N 1
ATOM 1561 C CA . LEU A 1 191 ? 43.054 21.884 -50.452 1.00 68.56 191 LEU A CA 1
ATOM 1562 C C . LEU A 1 191 ? 41.927 21.789 -51.495 1.00 68.56 191 LEU A C 1
ATOM 1564 O O . LEU A 1 191 ? 42.159 21.349 -52.616 1.00 68.56 191 LEU A O 1
ATOM 1568 N N . LYS A 1 192 ? 40.717 22.258 -51.162 1.00 63.38 192 LYS A N 1
ATOM 1569 C CA . LYS A 1 192 ? 39.580 22.353 -52.098 1.00 63.38 192 LYS A CA 1
ATOM 1570 C C . LYS A 1 192 ? 39.633 23.558 -53.045 1.00 63.38 192 LYS A C 1
ATOM 1572 O O . LYS A 1 192 ? 38.916 23.564 -54.038 1.00 63.38 192 LYS A O 1
ATOM 1577 N N . VAL A 1 193 ? 40.446 24.576 -52.755 1.00 59.03 193 VAL A N 1
ATOM 1578 C CA . VAL A 1 193 ? 40.499 25.839 -53.519 1.00 59.03 193 VAL A CA 1
ATOM 1579 C C . VAL A 1 193 ? 41.627 25.816 -54.556 1.00 59.03 193 VAL A C 1
ATOM 1581 O O . VAL A 1 193 ? 41.481 26.351 -55.651 1.00 59.03 193 VAL A O 1
ATOM 1584 N N . THR A 1 194 ? 42.729 25.130 -54.252 1.00 54.59 194 THR A N 1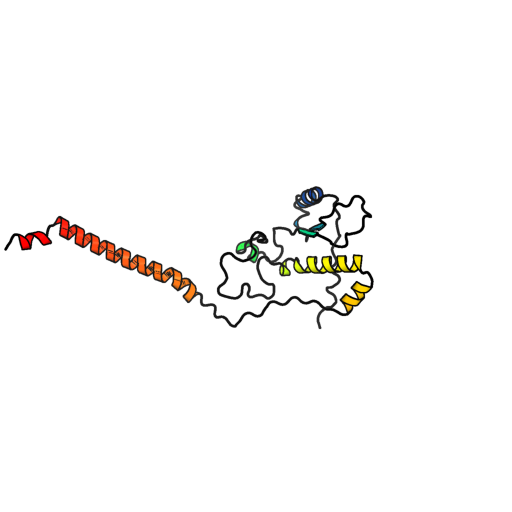
ATOM 1585 C CA . THR A 1 194 ? 43.893 24.957 -55.134 1.00 54.59 194 THR A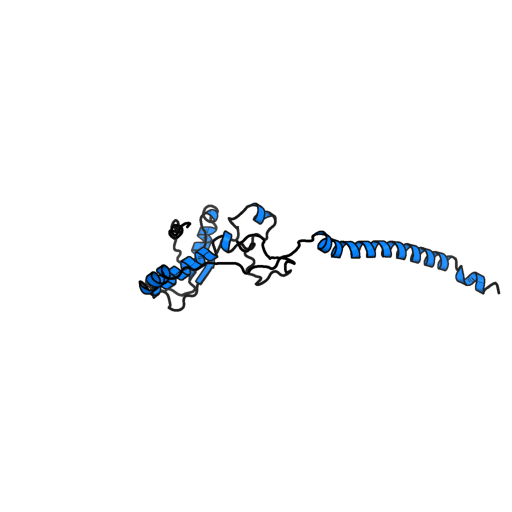 CA 1
ATOM 1586 C C . THR A 1 194 ? 43.577 24.344 -56.508 1.00 54.59 194 THR A C 1
ATOM 1588 O O . THR A 1 194 ? 44.051 24.897 -57.499 1.00 54.59 194 THR A O 1
ATOM 1591 N N . PRO A 1 195 ? 42.764 23.273 -56.642 1.00 57.34 195 PRO A N 1
ATOM 1592 C CA . PRO A 1 195 ? 42.431 22.726 -57.960 1.00 57.34 195 PRO A CA 1
ATOM 1593 C C . PRO A 1 195 ? 41.538 23.653 -58.802 1.00 57.34 195 PRO A C 1
ATOM 1595 O O . PRO A 1 195 ? 41.494 23.499 -60.018 1.00 57.34 195 PRO A O 1
ATOM 1598 N N . LEU A 1 196 ? 40.848 24.625 -58.189 1.00 51.50 196 LEU A N 1
ATOM 1599 C CA . LEU A 1 196 ? 39.985 25.584 -58.892 1.00 51.50 196 LEU A CA 1
ATOM 1600 C C . LEU A 1 196 ? 40.756 26.804 -59.426 1.00 51.50 196 LEU A C 1
ATOM 1602 O O . LEU A 1 196 ? 40.293 27.449 -60.358 1.00 51.50 196 LEU A O 1
ATOM 1606 N N . PHE A 1 197 ? 41.927 27.105 -58.857 1.00 50.72 197 PHE A N 1
ATOM 1607 C CA . PHE A 1 197 ? 42.830 28.165 -59.330 1.00 50.72 197 PHE A CA 1
ATOM 1608 C C . PHE A 1 197 ? 43.840 27.690 -60.387 1.00 50.72 197 PHE A C 1
ATOM 1610 O O . PHE A 1 197 ? 44.537 28.513 -60.972 1.00 50.72 197 PHE A O 1
ATOM 1617 N N . LEU A 1 198 ? 43.934 26.379 -60.626 1.00 52.75 198 LEU A N 1
ATOM 1618 C CA . LEU A 1 198 ? 44.852 25.759 -61.590 1.00 52.75 198 LEU A CA 1
ATOM 1619 C C . LEU A 1 198 ? 44.173 25.371 -62.922 1.00 52.75 198 LEU A C 1
ATOM 1621 O O . LEU A 1 198 ? 44.726 24.557 -63.662 1.00 52.75 198 LEU A O 1
ATOM 1625 N N . ARG A 1 199 ? 42.998 25.930 -63.242 1.00 43.91 199 ARG A N 1
ATOM 1626 C CA . ARG A 1 199 ? 42.300 25.719 -64.520 1.00 43.91 199 ARG A CA 1
ATOM 1627 C C . ARG A 1 199 ? 42.047 27.026 -65.256 1.00 43.91 199 ARG A C 1
ATOM 1629 O O . ARG A 1 199 ? 41.672 28.005 -64.579 1.00 43.91 199 ARG A O 1
#

InterPro domains:
  IPR026082 ABC transporter A [PTHR19229] (15-192)

Organism: Sapajus apella (NCBI:txid9515)

Secondary structure (DSSP, 8-state):
---GGG-----S-----SSHHHHHHHHHSTTTTTT--EEEEE-S--SSTTPPPPSS--EEEEE-SS--S-HHHHHHS-SS--TT-SS-SS--SS-S-SSTT--TT-TTTTSHHHHHHHHHHHHHHHHHTHHHHHHHHH------PPPPPP----HHHHHHHHHHHHHHHHHHHHHHHHHHHHHHHHHHTTTTTHHHH--

Foldseek 3Di:
DDDPPCVPPPPPDDDDDPDPVVVVVQCVPVVCVVVDLKDKAWPDDDPDPPDAADPDTDIDIGGDLAAPPDPVCVVVPDSGQPPVDPDPPDDDPFQPDPDFQSDPVRCNPSCVVVVVVVVVLVVCCSVPPPVSVVVVVVDDDDDGDDDTDDDDPDPVVVVCVVVVVVVVCVVVVVVVVVVVVVVVVCVVVVVVVVVVVVD

Sequence (199 aa):
MWTTDILDFCLSAVLGFSSEEEFEDYIKQKKNSENVLAAIVFDHDFKNSNDPLPLKVKYYLRFSNDKKSNMLDNIYGKSSWLTNFLFPSVPSVGPRNKDDNGGSPGYISEGFLFVQHALDKAIMRYHSGQAAETLFSNVSVFVQRFPYPSYYHDFFFMFSGIFIPLVLVCIFFLNHLTLIQSLVWEKENRLKVTPLFLR

Radius of gyration: 31.73 Å; chains: 1; bounding box: 70×56×94 Å

pLDDT: mean 81.69, std 15.75, range [25.02, 96.81]